Protein AF-A0A931BE22-F1 (afdb_monomer_lite)

Sequence (363 aa):
MAATAGVFTPSTLATIVRASNDIFKNTPDLYAPKTEVLNEIVKMQTANVTPVTGSAINKVKVAWQDSSAIVAGSCAPACDLDGPETGTDGVEMTLNYCSHTSFKKEVIVGDNPYGLYQNGVIGYAQSVAQDIMRAKQVIQEDAALKMLAKLATFAGVNADTTGQYGATVTGTNTTIPAANWNEGLFPFLQMEAQINRMVRPYILDGVQNGLYLRRLNAIPNALNDSQRDQQAKFNLIEAVFDYFTFAAAGLVNTDFVVDGTAVAFAARNQYAVGAVESPQADHTVFAIPGAISQGMDGQNVGTSLFNIDVEVQRKCETVTRAGRTVKRWFDVYDFTLPYFDLLHDPYRLGGSTNTGVLKVTKV

Secondary structure (DSSP, 8-state):
---------HHHHHHHHHHHHHHHHH-HHHH----HHHHHHHHH---EEEEPTTS-TTEEEEE---------------SS--------PEEEEE--EEEEEEEEEEEP-S--TT-TTTTTSS-HHHHHHHHHHHHHHHHHHHHHHHHHHHHHHT----S--S-GGG-EEETTEEEE-GGG-STTHHHHHHHHHHHTT-SSEEEEE-STTSHHHHHHHHSTTTTSHHHHHHHHHHTSSEEEE-HHHHHHTT-TTEEEEEETTTEEEEEE-SS-BT--EEEETTEEEEEEE--PPPPTT----S--SSEEEEEEEEEEEEEEETTEEEEEEEEEEEEEEEEEEEEE-SSTTSSTT--SEEEEEE-

Structure (mmCIF, N/CA/C/O backbone):
data_AF-A0A931BE22-F1
#
_entry.id   AF-A0A931BE22-F1
#
loop_
_atom_site.group_PDB
_atom_site.id
_atom_site.type_symbol
_atom_site.label_atom_id
_atom_site.label_alt_id
_atom_site.label_comp_id
_atom_site.label_asym_id
_atom_site.label_entity_id
_atom_site.label_seq_id
_atom_site.pdbx_PDB_ins_code
_atom_site.Cartn_x
_atom_site.Cartn_y
_atom_site.Cartn_z
_atom_site.occupancy
_atom_site.B_iso_or_equiv
_atom_site.auth_seq_id
_atom_site.auth_comp_id
_atom_site.auth_asym_id
_atom_site.auth_atom_id
_atom_site.pdbx_PDB_model_num
ATOM 1 N N . MET A 1 1 ? 29.492 8.002 -44.066 1.00 28.61 1 MET A N 1
ATOM 2 C CA . MET A 1 1 ? 28.195 8.288 -43.420 1.00 28.61 1 MET A CA 1
ATOM 3 C C . MET A 1 1 ? 27.927 7.177 -42.424 1.00 28.61 1 MET A C 1
ATOM 5 O O . MET A 1 1 ? 27.731 6.046 -42.845 1.00 28.61 1 MET A O 1
ATOM 9 N N . ALA A 1 2 ? 28.058 7.455 -41.126 1.00 28.83 2 ALA A N 1
ATOM 10 C CA . ALA A 1 2 ? 27.740 6.484 -40.085 1.00 28.83 2 ALA A CA 1
ATOM 11 C C . ALA A 1 2 ? 26.219 6.295 -40.062 1.00 28.83 2 ALA A C 1
ATOM 13 O O . ALA A 1 2 ? 25.494 7.282 -39.974 1.00 28.83 2 ALA A O 1
ATOM 14 N N . ALA A 1 3 ? 25.742 5.058 -40.188 1.00 28.28 3 ALA A N 1
ATOM 15 C CA . ALA A 1 3 ? 24.336 4.750 -39.978 1.00 28.28 3 ALA A CA 1
ATOM 16 C C . ALA A 1 3 ? 23.964 5.181 -38.553 1.00 28.28 3 ALA A C 1
ATOM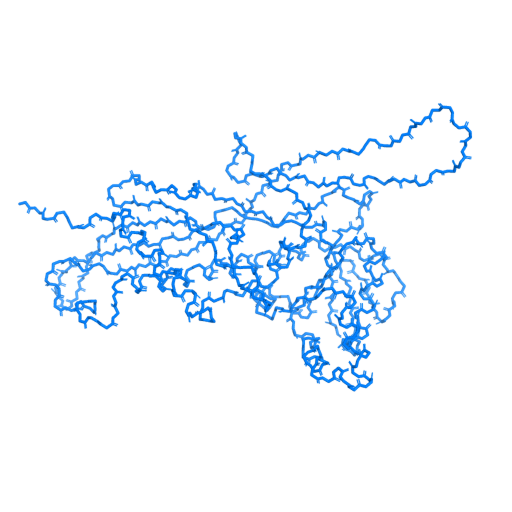 18 O O . ALA A 1 3 ? 24.502 4.647 -37.582 1.00 28.28 3 ALA A O 1
ATOM 19 N N . THR A 1 4 ? 23.096 6.181 -38.422 1.00 40.03 4 THR A N 1
ATOM 20 C CA . THR A 1 4 ? 22.513 6.583 -37.142 1.00 40.03 4 THR A CA 1
ATOM 21 C C . THR A 1 4 ? 21.681 5.401 -36.652 1.00 40.03 4 THR A C 1
ATOM 23 O O . THR A 1 4 ? 20.591 5.140 -37.157 1.00 40.03 4 THR A O 1
ATOM 26 N N . ALA A 1 5 ? 22.251 4.597 -35.756 1.00 38.75 5 ALA A N 1
ATOM 27 C CA . ALA A 1 5 ? 21.636 3.368 -35.283 1.00 38.75 5 ALA A CA 1
ATOM 28 C C . ALA A 1 5 ? 20.321 3.676 -34.548 1.00 38.75 5 ALA A C 1
ATOM 30 O O . ALA A 1 5 ? 20.338 4.256 -33.465 1.00 38.75 5 ALA A O 1
ATOM 31 N N . GLY A 1 6 ? 19.208 3.276 -35.175 1.00 45.81 6 GLY A N 1
ATOM 32 C CA . GLY A 1 6 ? 17.861 3.095 -34.625 1.00 45.81 6 GLY A CA 1
ATOM 33 C C . GLY A 1 6 ? 17.463 4.045 -33.503 1.00 45.81 6 GLY A C 1
ATOM 34 O O . GLY A 1 6 ? 17.534 3.659 -32.341 1.00 45.81 6 GLY A O 1
ATOM 35 N N . VAL A 1 7 ? 17.007 5.252 -33.838 1.00 52.19 7 VAL A N 1
ATOM 36 C CA . VAL A 1 7 ? 16.346 6.150 -32.875 1.00 52.19 7 VAL A CA 1
ATOM 37 C C . VAL A 1 7 ? 15.263 5.360 -32.129 1.00 52.19 7 VAL A C 1
ATOM 39 O O . VAL A 1 7 ? 14.490 4.632 -32.759 1.00 52.19 7 VAL A O 1
ATOM 42 N N . PHE A 1 8 ? 15.224 5.456 -30.798 1.00 58.03 8 PHE A N 1
ATOM 43 C CA . PHE A 1 8 ? 14.163 4.854 -29.992 1.00 58.03 8 PHE A CA 1
ATOM 44 C C . PHE A 1 8 ? 12.869 5.620 -30.282 1.00 58.03 8 PHE A C 1
ATOM 46 O O . PHE A 1 8 ? 12.586 6.664 -29.707 1.00 58.03 8 PHE A O 1
ATOM 53 N N . THR A 1 9 ? 12.143 5.176 -31.304 1.00 64.62 9 THR A N 1
ATOM 54 C CA . THR A 1 9 ? 10.961 5.899 -31.773 1.00 64.62 9 THR A CA 1
ATOM 55 C C . THR A 1 9 ? 9.768 5.652 -30.845 1.00 64.62 9 THR A C 1
ATOM 57 O O . THR A 1 9 ? 9.646 4.561 -30.273 1.00 64.62 9 THR A O 1
ATOM 60 N N . PRO A 1 10 ? 8.821 6.603 -30.758 1.00 66.44 10 PRO A N 1
ATOM 61 C CA . PRO A 1 10 ? 7.559 6.397 -30.047 1.00 66.44 10 PRO A CA 1
ATOM 62 C C . PRO A 1 10 ? 6.803 5.124 -30.474 1.00 66.44 10 PRO A C 1
ATOM 64 O O . PRO A 1 10 ? 6.091 4.528 -29.668 1.00 66.44 10 PRO A O 1
ATOM 67 N N . SER A 1 11 ? 6.973 4.654 -31.718 1.00 68.06 11 SER A N 1
ATOM 68 C CA . SER A 1 11 ? 6.345 3.418 -32.206 1.00 68.06 11 SER A CA 1
ATOM 69 C C . SER A 1 11 ? 6.983 2.146 -31.633 1.00 68.06 11 SER A C 1
ATOM 71 O O . SER A 1 11 ? 6.257 1.205 -31.292 1.00 68.06 11 SER A O 1
ATOM 73 N N . THR A 1 12 ? 8.308 2.112 -31.453 1.00 69.50 12 THR A N 1
ATOM 74 C CA . THR A 1 12 ? 8.997 1.018 -30.745 1.00 69.50 12 THR A CA 1
ATOM 75 C C . THR A 1 12 ? 8.527 0.946 -29.295 1.00 69.50 12 THR A C 1
ATOM 77 O O . THR A 1 12 ? 8.179 -0.130 -28.807 1.00 69.50 12 THR A O 1
ATOM 80 N N . LEU A 1 13 ? 8.422 2.101 -28.633 1.00 72.88 13 LEU A N 1
ATOM 81 C CA . LEU A 1 13 ? 7.931 2.190 -27.262 1.00 72.88 13 LEU A CA 1
ATOM 82 C C . LEU A 1 13 ? 6.481 1.699 -27.134 1.00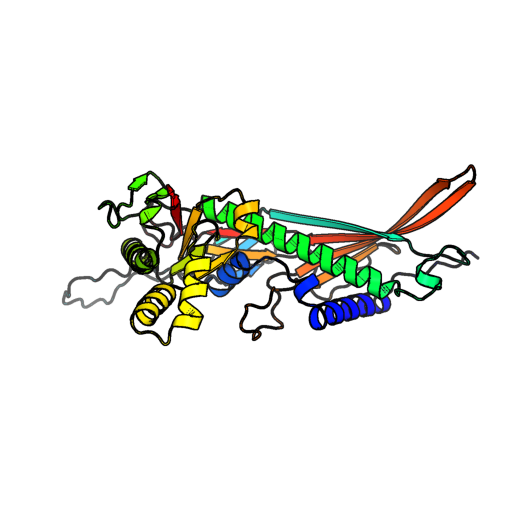 72.88 13 LEU A C 1
ATOM 84 O O . LEU A 1 13 ? 6.183 0.851 -26.295 1.00 72.88 13 LEU A O 1
ATOM 88 N N . ALA A 1 14 ? 5.585 2.157 -28.011 1.00 74.19 14 ALA A N 1
ATOM 89 C CA . ALA A 1 14 ? 4.190 1.720 -28.019 1.00 74.19 14 ALA A CA 1
ATOM 90 C C . ALA A 1 14 ? 4.036 0.206 -28.260 1.00 74.19 14 ALA A C 1
ATOM 92 O O . ALA A 1 14 ? 3.047 -0.390 -27.828 1.00 74.19 14 ALA A O 1
ATOM 93 N N . THR A 1 15 ? 4.994 -0.418 -28.952 1.00 79.06 15 THR A N 1
ATOM 94 C CA . THR A 1 15 ? 5.040 -1.874 -29.156 1.00 79.06 15 THR A CA 1
ATOM 95 C C . THR A 1 15 ? 5.482 -2.595 -27.884 1.00 79.06 15 THR A C 1
ATOM 97 O O . THR A 1 15 ? 4.851 -3.573 -27.492 1.00 79.06 15 THR A O 1
ATOM 100 N N . ILE A 1 16 ? 6.512 -2.088 -27.200 1.00 79.44 16 ILE A N 1
ATOM 101 C CA . ILE A 1 16 ? 7.004 -2.642 -25.929 1.00 79.44 16 ILE A CA 1
ATOM 102 C C . ILE A 1 16 ? 5.931 -2.546 -24.835 1.00 79.44 16 ILE A C 1
ATOM 104 O O . ILE A 1 16 ? 5.675 -3.528 -24.142 1.00 79.44 16 ILE A O 1
ATOM 108 N N . VAL A 1 17 ? 5.255 -1.398 -24.709 1.00 79.75 17 VAL A N 1
ATOM 109 C CA . VAL A 1 17 ? 4.178 -1.202 -23.721 1.00 79.75 17 VAL A CA 1
ATOM 110 C C . VAL A 1 17 ? 2.996 -2.135 -23.997 1.00 79.75 17 VAL A C 1
ATOM 112 O O . VAL A 1 17 ? 2.459 -2.740 -23.071 1.00 79.75 17 VAL A O 1
ATOM 115 N N . ARG A 1 18 ? 2.609 -2.316 -25.267 1.00 81.88 18 ARG A N 1
ATOM 116 C CA . ARG A 1 18 ? 1.569 -3.290 -25.638 1.00 81.88 18 ARG A CA 1
ATOM 117 C C . ARG A 1 18 ? 1.978 -4.718 -25.293 1.00 81.88 18 ARG A C 1
ATOM 119 O O . ARG A 1 18 ? 1.218 -5.403 -24.620 1.00 81.88 18 ARG A O 1
ATOM 126 N N . ALA A 1 19 ? 3.194 -5.122 -25.657 1.00 82.06 19 ALA A N 1
ATOM 127 C CA . ALA A 1 19 ? 3.718 -6.442 -25.320 1.00 82.06 19 ALA A CA 1
ATOM 128 C C . ALA A 1 19 ? 3.765 -6.678 -23.799 1.00 82.06 19 ALA A C 1
ATOM 130 O O . ALA A 1 19 ? 3.434 -7.764 -23.335 1.00 82.06 19 ALA A O 1
ATOM 131 N N . SER A 1 20 ? 4.121 -5.658 -23.015 1.00 80.56 20 SER A N 1
ATOM 132 C CA . SER A 1 20 ? 4.100 -5.703 -21.547 1.00 80.56 20 SER A CA 1
ATOM 133 C C . SER A 1 20 ? 2.686 -5.934 -21.003 1.00 80.56 20 SER A C 1
ATOM 135 O O . SER A 1 20 ? 2.492 -6.816 -20.167 1.00 80.56 20 SER A O 1
ATOM 137 N N . ASN A 1 21 ? 1.684 -5.225 -21.531 1.00 80.25 21 ASN A N 1
ATOM 138 C CA . ASN A 1 21 ? 0.286 -5.431 -21.149 1.00 80.25 21 ASN A CA 1
ATOM 139 C C . ASN A 1 21 ? -0.232 -6.823 -21.541 1.00 80.25 21 ASN A C 1
ATOM 141 O O . ASN A 1 21 ? -0.972 -7.438 -20.775 1.00 80.25 21 ASN A O 1
ATOM 145 N N . ASP A 1 22 ? 0.160 -7.335 -22.707 1.00 81.25 22 ASP A N 1
ATOM 146 C CA . ASP A 1 22 ? -0.234 -8.671 -23.160 1.00 81.25 22 ASP A CA 1
ATOM 147 C C . ASP A 1 22 ? 0.408 -9.770 -22.300 1.00 81.25 22 ASP A C 1
ATOM 149 O O . ASP A 1 22 ? -0.259 -10.738 -21.937 1.00 81.25 22 ASP A O 1
ATOM 153 N N . ILE A 1 23 ? 1.674 -9.603 -21.897 1.00 81.94 23 ILE A N 1
ATOM 154 C CA . ILE A 1 23 ? 2.344 -10.503 -20.943 1.00 81.94 23 ILE A CA 1
ATOM 155 C C . ILE A 1 23 ? 1.605 -10.513 -19.602 1.00 81.94 23 ILE A C 1
ATOM 157 O O . ILE A 1 23 ? 1.357 -11.586 -19.054 1.00 81.94 23 ILE A O 1
ATOM 161 N N . PHE A 1 24 ? 1.216 -9.345 -19.085 1.00 78.50 24 PHE A N 1
ATOM 162 C CA . PHE A 1 24 ? 0.477 -9.271 -17.826 1.00 78.50 24 PHE A CA 1
ATOM 163 C C . PHE A 1 24 ? -0.883 -9.972 -17.911 1.00 78.50 24 PHE A C 1
ATOM 165 O O . PHE A 1 24 ? -1.252 -10.700 -16.999 1.00 78.50 24 PHE A O 1
ATOM 172 N N . LYS A 1 25 ? -1.613 -9.812 -19.022 1.00 80.50 25 LYS A N 1
ATOM 173 C CA . LYS A 1 25 ? -2.904 -10.490 -19.232 1.00 80.50 25 LYS A CA 1
ATOM 174 C C . LYS A 1 25 ? -2.771 -12.008 -19.344 1.00 80.50 25 LYS A C 1
ATOM 176 O O . LYS A 1 25 ? -3.620 -12.724 -18.829 1.00 80.50 25 LYS A O 1
ATOM 181 N N . ASN A 1 26 ? -1.734 -12.490 -20.029 1.00 79.62 26 ASN A N 1
ATOM 182 C CA . ASN A 1 26 ? -1.553 -13.919 -20.299 1.00 79.62 26 ASN A CA 1
ATOM 183 C C . ASN A 1 26 ? -0.875 -14.669 -19.145 1.00 79.62 26 ASN A C 1
ATOM 185 O O . ASN A 1 26 ? -1.081 -15.868 -18.988 1.00 79.62 26 ASN A O 1
ATOM 189 N N . THR A 1 27 ? -0.041 -13.980 -18.365 1.00 81.19 27 THR A N 1
ATOM 190 C CA . THR A 1 27 ? 0.727 -14.556 -17.250 1.00 81.19 27 THR A CA 1
ATOM 191 C C . THR A 1 27 ? 0.700 -13.645 -16.018 1.00 81.19 27 THR A C 1
ATOM 193 O O . THR A 1 27 ? 1.762 -13.208 -15.563 1.00 81.19 27 THR A O 1
ATOM 196 N N . PRO A 1 28 ? -0.489 -13.324 -15.471 1.00 76.62 28 PRO A N 1
ATOM 197 C CA . PRO A 1 28 ? -0.603 -12.406 -14.340 1.00 76.62 28 PRO A CA 1
ATOM 198 C C . PRO A 1 28 ? 0.164 -12.919 -13.118 1.00 76.62 28 PRO A C 1
ATOM 200 O O . PRO A 1 28 ? 0.873 -12.147 -12.486 1.00 76.62 28 PRO A O 1
ATOM 203 N N . ASP A 1 29 ? 0.137 -14.226 -12.852 1.00 79.25 29 ASP A N 1
ATOM 204 C CA . ASP A 1 29 ? 0.747 -14.827 -11.656 1.00 79.25 29 ASP A CA 1
ATOM 205 C C . ASP A 1 29 ? 2.268 -14.632 -11.553 1.00 79.25 29 ASP A C 1
ATOM 207 O O . ASP A 1 29 ? 2.818 -14.620 -10.454 1.00 79.25 29 ASP A O 1
ATOM 211 N N . LEU A 1 30 ? 2.965 -14.472 -12.685 1.00 81.19 30 LEU A N 1
ATOM 212 C CA . LEU A 1 30 ? 4.425 -14.307 -12.711 1.00 81.19 30 LEU A CA 1
ATOM 213 C C . LEU A 1 30 ? 4.883 -12.884 -12.381 1.00 81.19 30 LEU A C 1
ATOM 215 O O . LEU A 1 30 ? 6.050 -12.693 -12.042 1.00 81.19 30 LEU A O 1
ATOM 219 N N . TYR A 1 31 ? 3.995 -11.902 -12.538 1.00 82.44 31 TYR A N 1
ATOM 220 C CA . TYR A 1 31 ? 4.321 -10.477 -12.445 1.00 82.44 31 TYR A CA 1
ATOM 221 C C . TYR A 1 31 ? 3.324 -9.694 -11.581 1.00 82.44 31 TYR A C 1
ATOM 223 O O . TYR A 1 31 ? 3.375 -8.465 -11.556 1.00 82.44 31 TYR A O 1
ATOM 231 N N . ALA A 1 32 ? 2.388 -10.377 -10.917 1.00 84.19 32 ALA A N 1
ATOM 232 C CA . ALA A 1 32 ? 1.442 -9.763 -10.001 1.00 84.19 32 ALA A CA 1
ATOM 233 C C . ALA A 1 32 ? 2.194 -9.314 -8.740 1.00 84.19 32 ALA A C 1
ATOM 235 O O . ALA A 1 32 ? 2.717 -10.167 -8.014 1.00 84.19 32 ALA A O 1
ATOM 236 N N . PRO A 1 33 ? 2.258 -8.001 -8.470 1.00 87.44 33 PRO A N 1
ATOM 237 C CA . PRO A 1 33 ? 2.964 -7.507 -7.303 1.00 87.44 33 PRO A CA 1
ATOM 238 C C . PRO A 1 33 ? 2.197 -7.846 -6.025 1.00 87.44 33 PRO A C 1
ATOM 240 O O . PRO A 1 33 ? 0.965 -7.882 -6.018 1.00 87.44 33 PRO A O 1
ATOM 243 N N . LYS A 1 34 ? 2.926 -8.084 -4.936 1.00 89.06 34 LYS A N 1
ATOM 244 C CA . LYS A 1 34 ? 2.342 -8.276 -3.601 1.00 89.06 34 LYS A CA 1
ATOM 245 C C . LYS A 1 34 ? 2.035 -6.919 -2.974 1.00 89.06 34 LYS A C 1
ATOM 247 O O . LYS A 1 34 ? 2.897 -6.283 -2.380 1.00 89.06 34 LYS A O 1
ATOM 252 N N . THR A 1 35 ? 0.828 -6.421 -3.236 1.00 90.12 35 THR A N 1
ATOM 253 C CA . THR A 1 35 ? 0.360 -5.085 -2.825 1.00 90.12 35 THR A CA 1
ATOM 254 C C . THR A 1 35 ? -1.042 -5.116 -2.231 1.00 90.12 35 THR A C 1
ATOM 256 O O . THR A 1 35 ? -1.768 -4.125 -2.304 1.00 90.12 35 THR A O 1
ATOM 259 N N . GLU A 1 36 ? -1.455 -6.252 -1.678 1.00 90.12 36 GLU A N 1
ATOM 260 C CA . GLU A 1 36 ? -2.797 -6.482 -1.151 1.00 90.12 36 GLU A CA 1
ATOM 261 C C . GLU A 1 36 ? -3.165 -5.422 -0.100 1.00 90.12 36 GLU A C 1
ATOM 263 O O . GLU A 1 36 ? -4.241 -4.829 -0.178 1.00 90.12 36 GLU A O 1
ATOM 268 N N . VAL A 1 37 ? -2.234 -5.086 0.802 1.00 91.12 37 VAL A N 1
ATOM 269 C CA . VAL A 1 37 ? -2.412 -4.013 1.799 1.00 91.12 37 VAL A CA 1
ATOM 270 C C . VAL A 1 37 ? -2.661 -2.652 1.153 1.00 91.12 37 VAL A C 1
ATOM 272 O O . VAL A 1 37 ? -3.577 -1.932 1.547 1.00 91.12 37 VAL A O 1
ATOM 275 N N . LEU A 1 38 ? -1.843 -2.279 0.167 1.00 91.62 38 LEU A N 1
ATOM 276 C CA . LEU A 1 38 ? -1.952 -0.978 -0.493 1.00 91.62 38 LEU A CA 1
ATOM 277 C C . LEU A 1 38 ? -3.267 -0.860 -1.270 1.00 91.62 38 LEU A C 1
ATOM 279 O O . LEU A 1 38 ? -3.924 0.178 -1.224 1.00 91.62 38 LEU A O 1
ATOM 283 N N . ASN A 1 39 ? -3.664 -1.936 -1.949 1.00 90.31 39 ASN A N 1
ATOM 284 C CA . ASN A 1 39 ? -4.933 -1.999 -2.660 1.00 90.31 39 ASN A CA 1
ATOM 285 C C . ASN A 1 39 ? -6.110 -1.795 -1.702 1.00 90.31 39 ASN A C 1
ATOM 287 O O . ASN A 1 39 ? -7.035 -1.053 -2.031 1.00 90.31 39 ASN A O 1
ATOM 291 N N . GLU A 1 40 ? -6.057 -2.404 -0.517 1.00 91.88 40 GLU A N 1
ATOM 292 C CA . GLU A 1 40 ? -7.108 -2.251 0.485 1.00 91.88 40 GLU A CA 1
ATOM 293 C C . GLU A 1 40 ? -7.164 -0.831 1.046 1.00 91.88 40 GLU A C 1
ATOM 295 O O . GLU A 1 40 ? -8.240 -0.246 1.126 1.00 91.88 40 GLU A O 1
ATOM 300 N N . ILE A 1 41 ? -6.010 -0.227 1.347 1.00 92.38 41 ILE A N 1
ATOM 301 C CA . ILE A 1 41 ? -5.944 1.174 1.779 1.00 92.38 41 ILE A CA 1
ATOM 302 C C . ILE A 1 41 ? -6.608 2.086 0.740 1.00 92.38 41 ILE A C 1
ATOM 304 O O . ILE A 1 41 ? -7.460 2.893 1.102 1.00 92.38 41 ILE A O 1
ATOM 308 N N . VAL A 1 42 ? -6.287 1.939 -0.551 1.00 90.81 42 VAL A N 1
ATOM 309 C CA . VAL A 1 42 ? -6.899 2.787 -1.589 1.00 90.81 42 VAL A CA 1
ATOM 310 C C . VAL A 1 42 ? -8.383 2.488 -1.788 1.00 90.81 42 VAL A C 1
ATOM 312 O O . VAL A 1 42 ? -9.169 3.394 -2.047 1.00 90.81 42 VAL A O 1
ATOM 315 N N . LYS A 1 43 ? -8.802 1.230 -1.661 1.00 90.25 43 LYS A N 1
ATOM 316 C CA . LYS A 1 43 ? -10.220 0.859 -1.738 1.00 90.25 43 LYS A CA 1
ATOM 317 C C . LYS A 1 43 ? -11.035 1.477 -0.598 1.00 90.25 43 LYS A C 1
ATOM 319 O O . LYS A 1 43 ? -12.204 1.827 -0.788 1.00 90.25 43 LYS A O 1
ATOM 324 N N . MET A 1 44 ? -10.437 1.569 0.586 1.00 90.00 44 MET A N 1
ATOM 325 C CA . MET A 1 44 ? -11.118 2.001 1.801 1.00 90.00 44 MET A CA 1
ATOM 326 C C . MET A 1 44 ? -11.015 3.506 2.048 1.00 90.00 44 MET A C 1
ATOM 328 O O . MET A 1 44 ? -11.901 4.037 2.721 1.00 90.00 44 MET A O 1
ATOM 332 N N . GLN A 1 45 ? -10.011 4.188 1.477 1.00 89.00 45 GLN A N 1
ATOM 333 C CA . GLN A 1 45 ? -9.807 5.623 1.671 1.00 89.00 45 GLN A CA 1
ATOM 334 C C . GLN A 1 45 ? -11.026 6.444 1.226 1.00 89.00 45 GLN A C 1
ATOM 336 O O . GLN A 1 45 ? -11.576 6.246 0.142 1.00 89.00 45 GLN A O 1
ATOM 341 N N . THR A 1 46 ? -11.423 7.418 2.041 1.00 86.88 46 THR A N 1
ATOM 342 C CA . THR A 1 46 ? -12.508 8.360 1.704 1.00 86.88 46 THR A CA 1
ATOM 343 C C . THR A 1 46 ? -12.007 9.751 1.327 1.00 86.88 46 THR A C 1
ATOM 345 O O . THR A 1 46 ? -12.799 10.596 0.913 1.00 86.88 46 THR A O 1
ATOM 348 N N . ALA A 1 47 ? -10.712 10.019 1.501 1.00 84.44 47 ALA A N 1
ATOM 349 C CA . ALA A 1 47 ? -10.130 11.325 1.224 1.00 84.44 47 ALA A CA 1
ATOM 350 C C . ALA A 1 47 ? -10.071 11.608 -0.281 1.00 84.44 47 ALA A C 1
ATOM 352 O O . ALA A 1 47 ? -9.741 10.729 -1.083 1.00 84.44 47 ALA A O 1
ATOM 353 N N . ASN A 1 48 ? -10.317 12.863 -0.655 1.00 84.56 48 ASN A N 1
ATOM 354 C CA . ASN A 1 48 ? -10.072 13.325 -2.014 1.00 84.56 48 ASN A CA 1
ATOM 355 C C . ASN A 1 48 ? -8.672 13.943 -2.092 1.00 84.56 48 ASN A C 1
ATOM 357 O O . ASN A 1 48 ? -8.381 14.941 -1.426 1.00 84.56 48 ASN A O 1
ATOM 361 N N . VAL A 1 49 ? -7.802 13.333 -2.896 1.00 83.31 49 VAL A N 1
ATOM 362 C CA . VAL A 1 49 ? -6.411 13.753 -3.075 1.00 83.31 49 VAL A CA 1
ATOM 363 C C . VAL A 1 49 ? -6.267 14.387 -4.448 1.00 83.31 49 VAL A C 1
ATOM 365 O O . VAL A 1 49 ? -6.473 13.738 -5.472 1.00 83.31 49 VAL A O 1
ATOM 368 N N . THR A 1 50 ? -5.868 15.657 -4.475 1.00 85.19 50 THR A N 1
ATOM 369 C CA . THR A 1 50 ? -5.671 16.401 -5.722 1.00 85.19 50 THR A CA 1
ATOM 370 C C . THR A 1 50 ? -4.258 16.989 -5.794 1.00 85.19 50 THR A C 1
ATOM 372 O O . THR A 1 50 ? -3.747 17.509 -4.798 1.00 85.19 50 THR A O 1
ATOM 375 N N . PRO A 1 51 ? -3.576 16.924 -6.952 1.00 78.94 51 PRO A N 1
ATOM 376 C CA . PRO A 1 51 ? -2.307 17.620 -7.143 1.00 78.94 51 PRO A CA 1
ATOM 377 C C . PRO A 1 51 ? -2.469 19.137 -6.986 1.00 78.94 51 PRO A C 1
ATOM 379 O O . PRO A 1 51 ? -3.408 19.719 -7.528 1.00 78.94 51 PRO A O 1
ATOM 382 N N . VAL A 1 52 ? -1.526 19.798 -6.307 1.00 79.62 52 VAL A N 1
ATOM 383 C CA . VAL A 1 52 ? -1.526 21.268 -6.215 1.00 79.62 52 VAL A CA 1
ATOM 384 C C . VAL A 1 52 ? -0.905 21.869 -7.472 1.00 79.62 52 VAL A C 1
ATOM 386 O O . VAL A 1 52 ? 0.274 21.649 -7.768 1.00 79.62 52 VAL A O 1
ATOM 389 N N . THR A 1 53 ? -1.680 22.666 -8.204 1.00 76.62 53 THR A N 1
ATOM 390 C CA . THR A 1 53 ? -1.187 23.457 -9.338 1.00 76.62 53 THR A CA 1
ATOM 391 C C . THR A 1 53 ? -0.380 24.661 -8.847 1.00 76.62 53 THR A C 1
ATOM 393 O O . THR A 1 53 ? -0.852 25.401 -7.990 1.00 76.62 53 THR A O 1
ATOM 396 N N . GLY A 1 54 ? 0.817 24.885 -9.401 1.00 72.12 54 GLY A N 1
ATOM 397 C CA . GLY A 1 54 ? 1.659 26.052 -9.080 1.00 72.12 54 GLY A CA 1
ATOM 398 C C . GLY A 1 54 ? 2.523 25.929 -7.815 1.00 72.12 54 GLY A C 1
ATOM 399 O O . GLY A 1 54 ? 3.237 26.870 -7.484 1.00 72.12 54 GLY A O 1
ATOM 400 N N . SER A 1 55 ? 2.490 24.782 -7.132 1.00 75.25 55 SER A N 1
ATOM 401 C CA . SER A 1 55 ? 3.337 24.472 -5.970 1.00 75.25 55 SER A CA 1
ATOM 402 C C . SER A 1 55 ? 4.431 23.456 -6.331 1.00 75.25 55 SER A C 1
ATOM 404 O O . SER A 1 55 ? 4.515 22.995 -7.474 1.00 75.25 55 SER A O 1
ATOM 406 N N . ALA A 1 56 ? 5.273 23.095 -5.358 1.00 77.56 56 ALA A N 1
ATOM 407 C CA . ALA A 1 56 ? 6.298 22.068 -5.538 1.00 77.56 56 ALA A CA 1
ATOM 408 C C . ALA A 1 56 ? 5.676 20.745 -6.024 1.00 77.56 56 ALA A C 1
ATOM 410 O O . ALA A 1 56 ? 4.561 20.376 -5.640 1.00 77.56 56 ALA A O 1
ATOM 411 N N . ILE A 1 57 ? 6.396 20.024 -6.888 1.00 81.62 57 ILE A N 1
ATOM 412 C CA . ILE A 1 57 ? 5.880 18.821 -7.555 1.00 81.62 57 ILE A CA 1
ATOM 413 C C . ILE A 1 57 ? 5.579 17.667 -6.585 1.00 81.62 57 ILE A C 1
ATOM 415 O O . ILE A 1 57 ? 4.794 16.785 -6.900 1.00 81.62 57 ILE A O 1
ATOM 419 N N . ASN A 1 58 ? 6.128 17.717 -5.375 1.00 85.12 58 ASN A N 1
ATOM 420 C CA . ASN A 1 58 ? 5.901 16.745 -4.312 1.00 85.12 58 ASN A CA 1
ATOM 421 C C . ASN A 1 58 ? 4.757 17.124 -3.358 1.00 85.12 58 ASN A C 1
ATOM 423 O O . ASN A 1 58 ? 4.617 16.501 -2.312 1.00 85.12 58 ASN A O 1
ATOM 427 N N . LYS A 1 59 ? 3.950 18.145 -3.669 1.00 87.25 59 LYS A N 1
ATOM 428 C CA . LYS A 1 59 ? 2.819 18.555 -2.826 1.00 87.25 59 LYS A CA 1
ATOM 429 C C . LYS A 1 59 ? 1.473 18.133 -3.401 1.00 87.25 59 LYS A C 1
ATOM 431 O O . LYS A 1 59 ? 1.244 18.217 -4.614 1.00 87.25 59 LYS A O 1
ATOM 436 N N . VAL A 1 60 ? 0.571 17.733 -2.510 1.00 86.56 60 VAL A N 1
ATOM 437 C CA . VAL A 1 60 ? -0.832 17.412 -2.799 1.00 86.56 60 VAL A CA 1
ATOM 438 C C . VAL A 1 60 ? -1.743 18.158 -1.832 1.00 86.56 60 VAL A C 1
ATOM 440 O O . VAL A 1 60 ? -1.372 18.396 -0.685 1.00 86.56 60 VAL A O 1
ATOM 443 N N . LYS A 1 61 ? -2.931 18.541 -2.300 1.00 86.75 61 LYS A N 1
ATOM 444 C CA . LYS A 1 61 ? -4.000 19.054 -1.449 1.00 86.75 61 LYS A CA 1
ATOM 445 C C . LYS A 1 61 ? -4.934 17.900 -1.141 1.00 86.75 61 LYS A C 1
ATOM 447 O O . LYS A 1 61 ? -5.478 17.279 -2.058 1.00 86.75 61 LYS A O 1
ATOM 452 N N . VAL A 1 62 ? -5.103 17.629 0.143 1.00 84.00 62 VAL A N 1
ATOM 453 C CA . VAL A 1 62 ? -6.010 16.594 0.625 1.00 84.00 62 VAL A CA 1
ATOM 454 C C . VAL A 1 62 ? -7.165 17.254 1.337 1.00 84.00 62 VAL A C 1
ATOM 456 O O . VAL A 1 62 ? -6.956 18.124 2.179 1.00 84.00 62 VAL A O 1
ATOM 459 N N . ALA A 1 63 ? -8.374 16.844 0.982 1.00 82.56 63 ALA A N 1
ATOM 460 C CA . ALA A 1 63 ? -9.575 17.213 1.705 1.00 82.56 63 ALA A CA 1
ATOM 461 C C . ALA A 1 63 ? -10.189 15.950 2.307 1.00 82.56 63 ALA A C 1
ATOM 463 O O . ALA A 1 63 ? -10.527 15.002 1.587 1.00 82.56 63 ALA A O 1
ATOM 464 N N . TRP A 1 64 ? -10.336 15.967 3.626 1.00 76.94 64 TRP A N 1
ATOM 465 C CA . TRP A 1 64 ? -11.223 15.066 4.343 1.00 76.94 64 TRP A CA 1
ATOM 466 C C . TRP A 1 64 ? -12.543 15.786 4.570 1.00 76.94 64 TRP A C 1
ATOM 468 O O . TRP A 1 64 ? -12.592 17.013 4.662 1.00 76.94 64 TRP A O 1
ATOM 478 N N . GLN A 1 65 ? -13.630 15.027 4.626 1.00 70.81 65 GLN A N 1
ATOM 479 C CA . GLN A 1 65 ? -14.892 15.594 5.063 1.00 70.81 65 GLN A CA 1
ATOM 480 C C . GLN A 1 65 ? -14.790 15.829 6.571 1.00 70.81 65 GLN A C 1
ATOM 482 O O . GLN A 1 65 ? -14.786 14.863 7.340 1.00 70.81 65 GLN A O 1
ATOM 487 N N . ASP A 1 66 ? -14.687 17.096 6.979 1.00 62.72 66 ASP A N 1
ATOM 488 C CA . ASP A 1 66 ? -14.710 17.449 8.391 1.00 62.72 66 ASP A CA 1
ATOM 489 C C . ASP A 1 66 ? -16.102 17.135 8.940 1.00 62.72 66 ASP A C 1
ATOM 491 O O . ASP A 1 66 ? -17.101 17.787 8.635 1.00 62.72 66 ASP A O 1
ATOM 495 N N . SER A 1 67 ? -16.171 16.065 9.722 1.00 57.00 67 SER A N 1
ATOM 496 C CA . SER A 1 67 ? -17.333 15.742 10.533 1.00 57.00 67 SER A CA 1
ATOM 497 C C . SER A 1 67 ? -17.101 16.277 11.936 1.00 57.00 67 SER A C 1
ATOM 499 O O . SER A 1 67 ? -17.150 15.500 12.897 1.00 57.00 67 SER A O 1
ATOM 501 N N . SER A 1 68 ? -16.781 17.571 12.042 1.00 55.62 68 SER A N 1
ATOM 502 C CA . SER A 1 68 ? -16.674 18.281 13.311 1.00 55.62 68 SER A CA 1
ATOM 503 C C . SER A 1 68 ? -17.847 17.864 14.194 1.00 55.62 68 SER A C 1
ATOM 505 O O . SER A 1 68 ? -18.955 17.640 13.702 1.00 55.62 68 SER A O 1
ATOM 507 N N . ALA A 1 69 ? -17.567 17.602 15.474 1.00 58.28 69 ALA A N 1
ATOM 508 C CA . ALA A 1 69 ? -18.474 16.858 16.340 1.00 58.28 69 ALA A CA 1
ATOM 509 C C . ALA A 1 69 ? -19.845 17.547 16.416 1.00 58.28 69 ALA A C 1
ATOM 511 O O . ALA A 1 69 ? -20.047 18.470 17.203 1.00 58.28 69 ALA A O 1
ATOM 512 N N . ILE A 1 70 ? -20.793 17.076 15.604 1.00 63.25 70 ILE A N 1
ATOM 513 C CA . ILE A 1 70 ? -22.199 17.439 15.707 1.00 63.25 70 ILE A CA 1
ATOM 514 C C . ILE A 1 70 ? -22.657 16.858 17.040 1.00 63.25 70 ILE A C 1
ATOM 516 O O . ILE A 1 70 ? -22.909 15.659 17.170 1.00 63.25 70 ILE A O 1
ATOM 520 N N . VAL A 1 71 ? -22.674 17.701 18.067 1.00 69.81 71 VAL A N 1
ATOM 521 C CA . VAL A 1 71 ? -23.097 17.308 19.405 1.00 69.81 71 VAL A CA 1
ATOM 522 C C . VAL A 1 71 ? -24.608 17.429 19.510 1.00 69.81 71 VAL A C 1
ATOM 524 O O . VAL A 1 71 ? -25.206 18.417 19.085 1.00 69.81 71 VAL A O 1
ATOM 527 N N . ALA A 1 72 ? -25.239 16.419 20.102 1.00 70.19 72 ALA A N 1
ATOM 528 C CA . ALA A 1 72 ? -26.642 16.518 20.460 1.00 70.19 72 ALA A CA 1
ATOM 529 C C . ALA A 1 72 ? -26.798 17.572 21.569 1.00 70.19 72 ALA A C 1
ATOM 531 O O . ALA A 1 72 ? -26.338 17.373 22.695 1.00 70.19 72 ALA A O 1
ATOM 532 N N . GLY A 1 73 ? -27.431 18.698 21.244 1.00 73.25 73 GLY A N 1
ATOM 533 C CA . GLY A 1 73 ? -27.900 19.668 22.230 1.00 73.25 73 GLY A CA 1
ATOM 534 C C . GLY A 1 73 ? -29.209 19.210 22.875 1.00 73.25 73 GLY A C 1
ATOM 535 O O . GLY A 1 73 ? -29.981 18.456 22.279 1.00 73.25 73 GLY A O 1
ATOM 536 N N . SER A 1 74 ? -29.488 19.668 24.095 1.00 78.50 74 SER A N 1
ATOM 537 C CA . SER A 1 74 ? -30.823 19.515 24.676 1.00 78.50 74 SER A CA 1
ATOM 538 C C . SER A 1 74 ? -31.832 20.376 23.910 1.00 78.50 74 SER A C 1
ATOM 540 O O . SER A 1 74 ? -31.509 21.465 23.436 1.00 78.50 74 SER A O 1
ATOM 542 N N . CYS A 1 75 ? -33.073 19.898 23.778 1.00 78.06 75 CYS A N 1
ATOM 543 C CA . CYS A 1 75 ? -34.134 20.660 23.126 1.00 78.06 75 CYS A CA 1
ATOM 544 C C . CYS A 1 75 ? -34.491 21.892 23.974 1.00 78.06 75 CYS A C 1
ATOM 546 O O . CYS A 1 75 ? -35.251 21.789 24.936 1.00 78.06 75 CYS A O 1
ATOM 548 N N . ALA A 1 76 ? -33.952 23.054 23.614 1.00 72.50 76 ALA A N 1
ATOM 549 C CA . ALA A 1 76 ? -34.437 24.345 24.081 1.00 72.50 76 ALA A CA 1
ATOM 550 C C . ALA A 1 76 ? -35.383 24.943 23.022 1.00 72.50 76 ALA A C 1
ATOM 552 O O . ALA A 1 76 ? -35.176 24.705 21.830 1.00 72.50 76 ALA A O 1
ATOM 553 N N . PRO A 1 77 ? -36.418 25.713 23.410 1.00 63.56 77 PRO A N 1
ATOM 554 C CA . PRO A 1 77 ? -37.202 26.505 22.468 1.00 63.56 77 PRO A CA 1
ATOM 555 C C . PRO A 1 77 ? -36.314 27.627 21.912 1.00 63.56 77 PRO A C 1
ATOM 557 O O . PRO A 1 77 ? -36.286 28.736 22.439 1.00 63.56 77 PRO A O 1
ATOM 560 N N . ALA A 1 78 ? -35.519 27.305 20.895 1.00 59.22 78 ALA A N 1
ATOM 561 C CA . ALA A 1 78 ? -34.618 28.232 20.234 1.00 59.22 78 ALA A CA 1
ATOM 562 C C . ALA A 1 78 ? -35.315 28.819 19.002 1.00 59.22 78 ALA A C 1
ATOM 564 O O . ALA A 1 78 ? -35.755 28.086 18.117 1.00 59.22 78 ALA A O 1
ATOM 565 N N . CYS A 1 79 ? -35.424 30.148 18.960 1.00 64.81 79 CYS A N 1
ATOM 566 C CA . CYS A 1 79 ? -35.848 30.884 17.767 1.00 64.81 79 CYS A CA 1
ATOM 567 C C . CYS A 1 79 ? -34.723 30.997 16.721 1.00 64.81 79 CYS A C 1
ATOM 569 O O . CYS A 1 79 ? -35.005 31.379 15.589 1.00 64.81 79 CYS A O 1
ATOM 571 N N . ASP A 1 80 ? -33.491 30.627 17.087 1.00 66.81 80 ASP A N 1
ATOM 572 C CA . ASP A 1 80 ? -32.313 30.645 16.225 1.00 66.81 80 ASP A CA 1
ATOM 573 C C . ASP A 1 80 ? -31.817 29.211 16.001 1.00 66.81 80 ASP A C 1
ATOM 575 O O . ASP A 1 80 ? -31.426 28.510 16.938 1.00 66.81 80 ASP A O 1
ATOM 579 N N . LEU A 1 81 ? -31.875 28.761 14.746 1.00 67.31 81 LEU A N 1
ATOM 580 C CA . LEU A 1 81 ? -31.236 27.528 14.298 1.00 67.31 81 LEU A CA 1
ATOM 581 C C . LEU A 1 81 ? -29.765 27.851 14.034 1.00 67.31 81 LEU A C 1
ATOM 583 O O . LEU A 1 81 ? -29.440 28.426 12.998 1.00 67.31 81 LEU A O 1
ATOM 587 N N . ASP A 1 82 ? -28.904 27.500 14.982 1.00 68.25 82 ASP A N 1
ATOM 588 C CA . ASP A 1 82 ? -27.453 27.628 14.860 1.00 68.25 82 ASP A CA 1
ATOM 589 C C . ASP A 1 82 ? -26.792 26.248 14.992 1.00 68.25 82 ASP A C 1
ATOM 591 O O . ASP A 1 82 ? -27.334 25.331 15.619 1.00 68.25 82 ASP A O 1
ATOM 595 N N . GLY A 1 83 ? -25.633 26.081 14.370 1.00 64.75 83 GLY A N 1
ATOM 596 C CA . GLY A 1 83 ? -24.881 24.834 14.350 1.00 64.75 83 GLY A CA 1
ATOM 597 C C . GLY A 1 83 ? -23.478 25.050 13.790 1.00 64.75 83 GLY A C 1
ATOM 598 O O . GLY A 1 83 ? -23.252 26.013 13.058 1.00 64.75 83 GLY A O 1
ATOM 599 N N . PRO A 1 84 ? -22.513 24.176 14.125 1.00 65.12 84 PRO A N 1
ATOM 600 C CA . PRO A 1 84 ? -21.164 24.304 13.595 1.00 65.12 84 PRO A CA 1
ATOM 601 C C . PRO A 1 84 ? -21.186 24.181 12.065 1.00 65.12 84 PRO A C 1
ATOM 603 O O . PRO A 1 84 ? -21.761 23.239 11.517 1.00 65.12 84 PRO A O 1
ATOM 606 N N . GLU A 1 85 ? -20.551 25.128 11.375 1.00 60.00 85 GLU A N 1
ATOM 607 C CA . GLU A 1 85 ? -20.309 25.025 9.938 1.00 60.00 85 GLU A CA 1
ATOM 608 C C . GLU A 1 85 ? -19.356 23.849 9.682 1.00 60.00 85 GLU A C 1
ATOM 610 O O . GLU A 1 85 ? -18.262 23.777 10.245 1.00 60.00 85 GLU A O 1
ATOM 615 N N . THR A 1 86 ? -19.774 22.897 8.848 1.00 59.47 86 THR A N 1
ATOM 616 C CA . THR A 1 86 ? -18.898 21.811 8.399 1.00 59.47 86 THR A CA 1
ATOM 617 C C . THR A 1 86 ? -17.988 22.350 7.299 1.00 59.47 86 THR A C 1
ATOM 619 O O . THR A 1 86 ? -18.429 22.530 6.160 1.00 59.47 86 THR A O 1
ATOM 622 N N . GLY A 1 87 ? -16.731 22.638 7.634 1.00 58.75 87 GLY A N 1
ATOM 623 C CA . GLY A 1 87 ? -15.729 23.084 6.668 1.00 58.75 87 GLY A CA 1
ATOM 624 C C . GLY A 1 87 ? -15.296 21.960 5.721 1.00 58.75 87 GLY A C 1
ATOM 625 O O . GLY A 1 87 ? -15.311 20.782 6.063 1.00 58.75 87 GLY A O 1
ATOM 626 N N . THR A 1 88 ? -14.891 22.311 4.501 1.00 62.50 88 THR A N 1
ATOM 627 C CA . THR A 1 88 ? -14.156 21.398 3.600 1.00 62.50 88 THR A CA 1
ATOM 628 C C . THR A 1 88 ? -12.752 21.955 3.394 1.00 62.50 88 THR A C 1
ATOM 630 O O . THR A 1 88 ? -12.345 22.296 2.280 1.00 62.50 88 THR A O 1
ATOM 633 N N . ASP A 1 89 ? -12.027 22.129 4.496 1.00 66.25 89 ASP A N 1
ATOM 634 C CA . ASP A 1 89 ? -10.687 22.696 4.455 1.00 66.25 89 ASP A CA 1
ATOM 635 C C . ASP A 1 89 ? -9.705 21.658 3.913 1.00 66.25 89 ASP A C 1
ATOM 637 O O . ASP A 1 89 ? -9.495 20.584 4.474 1.00 66.25 89 ASP A O 1
ATOM 641 N N . GLY A 1 90 ? -9.114 21.971 2.760 1.00 77.81 90 GLY A N 1
ATOM 642 C CA . GLY A 1 90 ? -8.080 21.138 2.165 1.00 77.81 90 GLY A CA 1
ATOM 643 C C . GLY A 1 90 ? -6.697 21.555 2.652 1.00 77.81 90 GLY A C 1
ATOM 644 O O . GLY A 1 90 ? -6.317 22.717 2.500 1.00 77.81 90 GLY A O 1
ATOM 645 N N . VAL A 1 91 ? -5.931 20.598 3.163 1.00 83.12 91 VAL A N 1
ATOM 646 C CA . VAL A 1 91 ? -4.589 20.800 3.721 1.00 83.12 91 VAL A CA 1
ATOM 647 C C . VAL A 1 91 ? -3.549 20.415 2.675 1.00 83.12 91 VAL A C 1
ATOM 649 O O . VAL A 1 91 ? -3.661 19.374 2.023 1.00 83.12 91 VAL A O 1
ATOM 652 N N . GLU A 1 92 ? -2.523 21.248 2.496 1.00 88.12 92 GLU A N 1
ATOM 653 C CA . GLU A 1 92 ? -1.366 20.867 1.684 1.00 88.12 92 GLU A CA 1
ATOM 654 C C . GLU A 1 92 ? -0.460 19.913 2.464 1.00 88.12 92 GLU A C 1
ATOM 656 O O . GLU A 1 92 ? 0.016 20.238 3.551 1.00 88.12 92 GLU A O 1
ATOM 661 N N . MET A 1 93 ? -0.166 18.759 1.874 1.00 88.62 93 MET A N 1
ATOM 662 C CA . MET A 1 93 ? 0.764 17.776 2.419 1.00 88.62 93 MET A CA 1
ATOM 663 C C . MET A 1 93 ? 1.898 17.499 1.436 1.00 88.62 93 MET A C 1
ATOM 665 O O . MET A 1 93 ? 1.732 17.587 0.216 1.00 88.62 93 MET A O 1
ATOM 669 N N . THR A 1 94 ? 3.069 17.176 1.984 1.00 91.12 94 THR A N 1
ATOM 670 C CA . THR A 1 94 ? 4.267 16.842 1.207 1.00 91.12 94 THR A CA 1
ATOM 671 C C . THR A 1 94 ? 4.419 15.331 1.127 1.00 91.12 94 THR A C 1
ATOM 673 O O . THR A 1 94 ? 4.389 14.659 2.154 1.00 91.12 94 THR A O 1
ATOM 676 N N . LEU A 1 95 ? 4.619 14.821 -0.085 1.00 92.38 95 LEU A N 1
ATOM 677 C CA . LEU A 1 95 ? 4.934 13.428 -0.359 1.00 92.38 95 LEU A CA 1
ATOM 678 C C . LEU A 1 95 ? 6.439 13.200 -0.197 1.00 92.38 95 LEU A C 1
ATOM 680 O O . LEU A 1 95 ? 7.238 13.867 -0.863 1.00 92.38 95 LEU A O 1
ATOM 684 N N . ASN A 1 96 ? 6.824 12.283 0.691 1.00 93.56 96 ASN A N 1
ATOM 685 C CA . ASN A 1 96 ? 8.223 12.135 1.106 1.00 93.56 96 ASN A CA 1
ATOM 686 C C . ASN A 1 96 ? 8.925 10.908 0.526 1.00 93.56 96 ASN A C 1
ATOM 688 O O . ASN A 1 96 ? 10.155 10.840 0.576 1.00 93.56 96 ASN A O 1
ATOM 692 N N . TYR A 1 97 ? 8.184 9.935 -0.005 1.00 94.25 97 TYR A N 1
ATOM 693 C CA . TYR A 1 97 ? 8.784 8.723 -0.540 1.00 94.25 97 TYR A CA 1
ATOM 694 C C . TYR A 1 97 ? 8.996 8.802 -2.046 1.00 94.25 97 TYR A C 1
ATOM 696 O O . TYR A 1 97 ? 8.175 9.325 -2.796 1.00 94.25 97 TYR A O 1
ATOM 704 N N . CYS A 1 98 ? 10.116 8.213 -2.452 1.00 93.88 98 CYS A N 1
ATOM 705 C CA . CYS A 1 98 ? 10.485 7.922 -3.824 1.00 93.88 98 CYS A CA 1
ATOM 706 C C . CYS A 1 98 ? 10.941 6.459 -3.890 1.00 93.88 98 CYS A C 1
ATOM 708 O O . CYS A 1 98 ? 11.527 5.931 -2.933 1.00 93.88 98 CYS A O 1
ATOM 710 N N . SER A 1 99 ? 10.640 5.786 -4.993 1.00 94.19 99 SER A N 1
ATOM 711 C CA . SER A 1 99 ? 11.099 4.431 -5.294 1.00 94.19 99 SER A CA 1
ATOM 712 C C . SER A 1 99 ? 11.614 4.413 -6.719 1.00 94.19 99 SER A C 1
ATOM 714 O O . SER A 1 99 ? 10.965 4.971 -7.600 1.00 94.19 99 SER A O 1
ATOM 716 N N . HIS A 1 100 ? 12.770 3.797 -6.943 1.00 94.44 100 HIS A N 1
ATOM 717 C CA . HIS A 1 100 ? 13.324 3.674 -8.281 1.00 94.44 100 HIS A CA 1
ATOM 718 C C . HIS A 1 100 ? 14.014 2.327 -8.472 1.00 94.44 100 HIS A C 1
ATOM 720 O O . HIS A 1 100 ? 14.516 1.719 -7.523 1.00 94.44 100 HIS A O 1
ATOM 726 N N . THR A 1 101 ? 14.038 1.856 -9.712 1.00 95.12 101 THR A N 1
ATOM 727 C CA . THR A 1 101 ? 14.791 0.672 -10.118 1.00 95.12 101 THR A CA 1
ATOM 728 C C . THR A 1 101 ? 15.198 0.799 -11.576 1.00 95.12 101 THR A C 1
ATOM 730 O O . THR A 1 101 ? 14.478 1.389 -12.376 1.00 95.12 101 THR A O 1
ATOM 733 N N . SER A 1 102 ? 16.337 0.220 -11.947 1.00 94.44 102 SER A N 1
ATOM 734 C CA . SER A 1 102 ? 16.828 0.287 -13.320 1.00 94.44 102 SER A CA 1
ATOM 735 C C . SER A 1 102 ? 17.330 -1.053 -13.824 1.00 94.44 102 SER A C 1
ATOM 737 O O . SER A 1 102 ? 17.806 -1.909 -13.076 1.00 94.44 102 SER A O 1
ATOM 739 N N . PHE A 1 103 ? 17.259 -1.222 -15.139 1.00 94.00 103 PHE A N 1
ATOM 740 C CA . PHE A 1 103 ? 17.925 -2.309 -15.837 1.00 94.00 103 PHE A CA 1
ATOM 741 C C . PHE A 1 103 ? 18.513 -1.812 -17.153 1.00 94.00 103 PHE A C 1
ATOM 743 O O . PHE A 1 103 ? 18.112 -0.787 -17.700 1.00 94.00 103 PHE A O 1
ATOM 750 N N . LYS A 1 104 ? 19.481 -2.554 -17.694 1.00 91.88 104 LYS A N 1
ATOM 751 C CA . LYS A 1 104 ? 20.057 -2.261 -19.009 1.00 91.88 104 LYS A CA 1
ATOM 752 C C . LYS A 1 104 ? 19.928 -3.447 -19.947 1.00 91.88 104 LYS A C 1
ATOM 754 O O . LYS A 1 104 ? 20.213 -4.582 -19.563 1.00 91.88 104 LYS A O 1
ATOM 759 N N . LYS A 1 105 ? 19.536 -3.181 -21.192 1.00 87.19 105 LYS A N 1
ATOM 760 C CA . LYS A 1 105 ? 19.388 -4.181 -22.248 1.00 87.19 105 LYS A CA 1
ATOM 761 C C . LYS A 1 105 ? 20.369 -3.911 -23.372 1.00 87.19 105 LYS A C 1
ATOM 763 O O . LYS A 1 105 ? 20.397 -2.818 -23.925 1.00 87.19 105 LYS A O 1
ATOM 768 N N . GLU A 1 106 ? 21.172 -4.909 -23.720 1.00 83.38 106 GLU A N 1
ATOM 769 C CA . GLU A 1 106 ? 22.091 -4.794 -24.852 1.00 83.38 106 GLU A CA 1
ATOM 770 C C . GLU A 1 106 ? 21.320 -4.623 -26.164 1.00 83.38 106 GLU A C 1
ATOM 772 O O . GLU A 1 106 ? 20.426 -5.412 -26.479 1.00 83.38 106 GLU A O 1
ATOM 777 N N . VAL A 1 107 ? 21.703 -3.603 -26.929 1.00 77.00 107 VAL A N 1
ATOM 778 C CA . VAL A 1 107 ? 21.207 -3.320 -28.273 1.00 77.00 107 VAL A CA 1
ATOM 779 C C . VAL A 1 107 ? 22.220 -3.855 -29.270 1.00 77.00 107 VAL A C 1
ATOM 781 O O . VAL A 1 107 ? 23.395 -3.483 -29.258 1.00 77.00 107 VAL A O 1
ATOM 784 N N . ILE A 1 108 ? 21.761 -4.725 -30.163 1.00 68.94 108 ILE A N 1
ATOM 785 C CA . ILE A 1 108 ? 22.602 -5.225 -31.244 1.00 68.94 108 ILE A CA 1
ATOM 786 C C . ILE A 1 108 ? 22.661 -4.160 -32.340 1.00 68.94 108 ILE A C 1
ATOM 788 O O . ILE A 1 108 ? 21.644 -3.825 -32.943 1.00 68.94 108 ILE A O 1
ATOM 792 N N . VAL A 1 109 ? 23.860 -3.641 -32.606 1.00 63.19 109 VAL A N 1
ATOM 793 C CA . VAL A 1 109 ? 24.130 -2.723 -33.719 1.00 63.19 109 VAL A CA 1
ATOM 794 C C . VAL A 1 109 ? 25.032 -3.440 -34.729 1.00 63.19 109 VAL A C 1
ATOM 796 O O . VAL A 1 109 ? 26.164 -3.785 -34.396 1.00 63.19 109 VAL A O 1
ATOM 799 N N . GLY A 1 110 ? 24.534 -3.652 -35.954 1.00 60.97 110 GLY A N 1
ATOM 800 C CA . GLY A 1 110 ? 25.260 -4.304 -37.058 1.00 60.97 110 GLY A CA 1
ATOM 801 C C . GLY A 1 110 ? 25.219 -5.841 -37.051 1.00 60.97 110 GLY A C 1
ATOM 802 O O . GLY A 1 110 ? 24.406 -6.448 -36.353 1.00 60.97 110 GLY A O 1
ATOM 803 N N . ASP A 1 111 ? 26.110 -6.463 -37.832 1.00 50.22 111 ASP A N 1
ATOM 804 C CA . ASP A 1 111 ? 26.308 -7.919 -37.899 1.00 50.22 111 ASP A CA 1
ATOM 805 C C . ASP A 1 111 ? 27.028 -8.410 -36.634 1.00 50.22 111 ASP A C 1
ATOM 807 O O . ASP A 1 111 ? 28.237 -8.644 -36.632 1.00 50.22 111 ASP A O 1
ATOM 811 N N . ASN A 1 112 ? 26.312 -8.503 -35.512 1.00 51.56 112 ASN A N 1
ATOM 812 C CA . ASN A 1 112 ? 26.841 -9.131 -34.305 1.00 51.56 112 ASN A CA 1
ATOM 813 C C . ASN A 1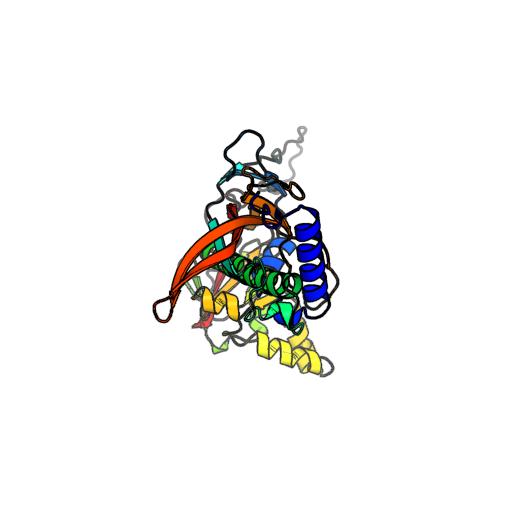 112 ? 26.456 -10.623 -34.296 1.00 51.56 112 ASN A C 1
ATOM 815 O O . ASN A 1 112 ? 25.340 -10.947 -33.884 1.00 51.56 112 ASN A O 1
ATOM 819 N N . PRO A 1 113 ? 27.363 -11.545 -34.676 1.00 47.03 113 PRO A N 1
ATOM 820 C CA . PRO A 1 113 ? 27.066 -12.977 -34.796 1.00 47.03 113 PRO A CA 1
ATOM 821 C C . PRO A 1 113 ? 26.750 -13.666 -33.455 1.00 47.03 113 PRO A C 1
ATOM 823 O O . PRO A 1 113 ? 26.416 -14.847 -33.434 1.00 47.03 113 PRO A O 1
ATOM 826 N N . TYR A 1 114 ? 26.855 -12.951 -32.329 1.00 50.22 114 TYR A N 1
ATOM 827 C CA . TYR A 1 114 ? 26.557 -13.448 -30.981 1.00 50.22 114 TYR A CA 1
ATOM 828 C C . TYR A 1 114 ? 25.237 -12.909 -30.412 1.00 50.22 114 TYR A C 1
ATOM 830 O O . TYR A 1 114 ? 24.948 -13.087 -29.227 1.00 50.22 114 TYR A O 1
ATOM 838 N N . GLY A 1 115 ? 24.439 -12.219 -31.227 1.00 54.16 115 GLY A N 1
ATOM 839 C CA . GLY A 1 115 ? 23.169 -11.654 -30.805 1.00 54.16 115 GLY A CA 1
ATOM 840 C C . GLY A 1 115 ? 22.128 -12.727 -30.492 1.00 54.16 115 GLY A C 1
ATOM 841 O O . GLY A 1 115 ? 21.498 -13.254 -31.403 1.00 54.16 115 GLY A O 1
ATOM 842 N N . LEU A 1 116 ? 21.870 -12.996 -29.208 1.00 54.03 116 LEU A N 1
ATOM 843 C CA . LEU A 1 116 ? 20.808 -13.918 -28.766 1.00 54.03 116 LEU A CA 1
ATOM 844 C C . LEU A 1 116 ? 19.427 -13.575 -29.363 1.00 54.03 116 LEU A C 1
ATOM 846 O O . LEU A 1 116 ? 18.615 -14.471 -29.577 1.00 54.03 116 LEU A O 1
ATOM 850 N N . TYR A 1 117 ? 19.183 -12.299 -29.689 1.00 57.47 117 TYR A N 1
ATOM 851 C CA . TYR A 1 117 ? 17.943 -11.837 -30.322 1.00 57.47 117 TYR A CA 1
ATOM 852 C C . TYR A 1 117 ? 17.871 -12.100 -31.838 1.00 57.47 117 TYR A C 1
ATOM 854 O O . TYR A 1 117 ? 16.769 -12.168 -32.372 1.00 57.47 117 TYR A O 1
ATOM 862 N N . GLN A 1 118 ? 19.003 -12.266 -32.539 1.00 51.97 118 GLN A N 1
ATOM 863 C CA . GLN A 1 118 ? 19.008 -12.629 -33.969 1.00 51.97 118 GLN A CA 1
ATOM 864 C C . GLN A 1 118 ? 18.637 -14.103 -34.187 1.00 51.97 118 GLN A C 1
ATOM 866 O O . GLN A 1 118 ? 18.058 -14.439 -35.215 1.00 51.97 118 GLN A O 1
ATOM 871 N N . ASN A 1 119 ? 18.890 -14.965 -33.195 1.00 53.22 119 ASN A N 1
ATOM 872 C CA . ASN A 1 119 ? 18.585 -16.400 -33.255 1.00 53.22 119 ASN A CA 1
ATOM 873 C C . ASN A 1 119 ? 17.132 -16.748 -32.861 1.00 53.22 119 ASN A C 1
ATOM 875 O O . ASN A 1 119 ? 16.788 -17.922 -32.760 1.00 53.22 119 ASN A O 1
ATOM 879 N N . GLY A 1 120 ? 16.270 -15.745 -32.649 1.00 53.12 120 GLY A N 1
ATOM 880 C CA . GLY A 1 120 ? 14.812 -15.897 -32.753 1.00 53.12 120 GLY A CA 1
ATOM 881 C C . GLY A 1 120 ? 14.070 -16.585 -31.602 1.00 53.12 120 GLY A C 1
ATOM 882 O O . GLY A 1 120 ? 12.866 -16.779 -31.724 1.00 53.12 120 GLY A O 1
ATOM 883 N N . VAL A 1 121 ? 14.721 -16.936 -30.486 1.00 62.22 121 VAL A N 1
ATOM 884 C CA . VAL A 1 121 ? 14.025 -17.622 -29.372 1.00 62.22 121 VAL A CA 1
ATOM 885 C C . VAL A 1 121 ? 13.189 -16.653 -28.523 1.00 62.22 121 VAL A C 1
ATOM 887 O O . VAL A 1 121 ? 12.089 -16.997 -28.104 1.00 62.22 121 VAL A O 1
ATOM 890 N N . ILE A 1 122 ? 13.681 -15.433 -28.279 1.00 67.38 122 ILE A N 1
ATOM 891 C CA . ILE A 1 122 ? 12.945 -14.367 -27.578 1.00 67.38 122 ILE A CA 1
ATOM 892 C C . ILE A 1 122 ? 13.209 -13.056 -28.317 1.00 67.38 122 ILE A C 1
ATOM 894 O O . ILE A 1 122 ? 14.361 -12.655 -28.482 1.00 67.38 122 ILE A O 1
ATOM 898 N N . GLY A 1 123 ? 12.152 -12.376 -28.766 1.00 75.44 123 GLY A N 1
ATOM 899 C CA . GLY A 1 123 ? 12.284 -11.072 -29.416 1.00 75.44 123 GLY A CA 1
ATOM 900 C C . GLY A 1 123 ? 12.781 -10.004 -28.438 1.00 75.44 123 GLY A C 1
ATOM 901 O O . GLY A 1 123 ? 12.384 -9.997 -27.273 1.00 75.44 123 GLY A O 1
ATOM 902 N N . TYR A 1 124 ? 13.610 -9.062 -28.903 1.00 77.88 124 TYR A N 1
ATOM 903 C CA . TYR A 1 124 ? 14.121 -7.959 -28.072 1.00 77.88 124 TYR A CA 1
ATOM 904 C C . TYR A 1 124 ? 12.991 -7.224 -27.330 1.00 77.88 124 TYR A C 1
ATOM 906 O O . TYR A 1 124 ? 13.054 -7.072 -26.113 1.00 77.88 124 TYR A O 1
ATOM 914 N N . ALA A 1 125 ? 11.915 -6.863 -28.039 1.00 79.56 125 ALA A N 1
ATOM 915 C CA . ALA A 1 125 ? 10.761 -6.179 -27.453 1.00 79.56 125 ALA A CA 1
ATOM 916 C C . ALA A 1 125 ? 10.066 -7.004 -26.356 1.00 79.56 125 ALA A C 1
ATOM 918 O O . ALA A 1 125 ? 9.685 -6.450 -25.331 1.00 79.56 125 ALA A O 1
ATOM 919 N N . GLN A 1 126 ? 9.946 -8.323 -26.538 1.00 81.38 126 GLN A N 1
ATOM 920 C CA . GLN A 1 126 ? 9.361 -9.217 -25.536 1.00 81.38 126 GLN A CA 1
ATOM 921 C C . GLN A 1 126 ? 10.254 -9.318 -24.298 1.00 81.38 126 GLN A C 1
ATOM 923 O O . GLN A 1 126 ? 9.764 -9.273 -23.176 1.00 81.38 126 GLN A O 1
ATOM 928 N N . SER A 1 127 ? 11.568 -9.415 -24.497 1.00 84.75 127 SER A N 1
ATOM 929 C CA . SER A 1 127 ? 12.516 -9.495 -23.391 1.00 84.75 127 SER A CA 1
ATOM 930 C C . SER A 1 127 ? 12.563 -8.196 -22.585 1.00 84.75 127 SER A C 1
ATOM 932 O O . SER A 1 127 ? 12.548 -8.245 -21.361 1.00 84.75 127 SER A O 1
ATOM 934 N N . VAL A 1 128 ? 12.549 -7.039 -23.258 1.00 87.06 128 VAL A N 1
ATOM 935 C CA . VAL A 1 128 ? 12.401 -5.740 -22.589 1.00 87.06 128 VAL A CA 1
ATOM 936 C C . VAL A 1 128 ? 11.076 -5.693 -21.836 1.00 87.06 128 VAL A C 1
ATOM 938 O O . VAL A 1 128 ? 11.079 -5.383 -20.657 1.00 87.06 128 VAL A O 1
ATOM 941 N N . ALA A 1 129 ? 9.957 -6.062 -22.463 1.00 86.19 129 ALA A N 1
ATOM 942 C CA . ALA A 1 129 ? 8.647 -6.037 -21.818 1.00 86.19 129 ALA A CA 1
ATOM 943 C C . ALA A 1 129 ? 8.582 -6.889 -20.532 1.00 86.19 129 ALA A C 1
ATOM 945 O O . ALA A 1 129 ? 7.976 -6.459 -19.553 1.00 86.19 129 ALA A O 1
ATOM 946 N N . GLN A 1 130 ? 9.235 -8.056 -20.497 1.00 89.12 130 GLN A N 1
ATOM 947 C CA . GLN A 1 130 ? 9.358 -8.868 -19.278 1.00 89.12 130 GLN A CA 1
ATOM 948 C C . GLN A 1 130 ? 10.158 -8.157 -18.179 1.00 89.12 130 GLN A C 1
ATOM 950 O O . GLN A 1 130 ? 9.760 -8.187 -17.015 1.00 89.12 130 GLN A O 1
ATOM 955 N N . ASP A 1 131 ? 11.268 -7.513 -18.542 1.00 91.25 131 ASP A N 1
ATOM 956 C CA . ASP A 1 131 ? 12.095 -6.755 -17.599 1.00 91.25 131 ASP A CA 1
ATOM 957 C C . ASP A 1 131 ? 11.342 -5.514 -17.074 1.00 91.25 131 ASP A C 1
ATOM 959 O O . ASP A 1 131 ? 11.392 -5.235 -15.878 1.00 91.25 131 ASP A O 1
ATOM 963 N N . ILE A 1 132 ? 10.545 -4.844 -17.921 1.00 89.81 132 ILE A N 1
ATOM 964 C CA . ILE A 1 132 ? 9.621 -3.771 -17.508 1.00 89.81 132 ILE A CA 1
ATOM 965 C C . ILE A 1 132 ? 8.626 -4.289 -16.469 1.00 89.81 132 ILE A C 1
ATOM 967 O O . ILE A 1 132 ? 8.438 -3.653 -15.438 1.00 89.81 132 ILE A O 1
ATOM 971 N N . MET A 1 133 ? 7.997 -5.444 -16.703 1.00 88.31 133 MET A N 1
ATOM 972 C CA . MET A 1 133 ? 7.029 -6.000 -15.751 1.00 88.31 133 MET A CA 1
ATOM 973 C C . MET A 1 133 ? 7.656 -6.302 -14.386 1.00 88.31 133 MET A C 1
ATOM 975 O O . MET A 1 133 ? 7.044 -6.009 -13.363 1.00 88.31 133 MET A O 1
ATOM 979 N N . ARG A 1 134 ? 8.895 -6.807 -14.358 1.00 91.50 134 ARG A N 1
ATOM 980 C CA . ARG A 1 134 ? 9.644 -7.011 -13.106 1.00 91.50 134 ARG A CA 1
ATOM 981 C C . ARG A 1 134 ? 9.986 -5.696 -12.416 1.00 91.50 134 ARG A C 1
ATOM 983 O O . ARG A 1 134 ? 9.829 -5.593 -11.206 1.00 91.50 134 ARG A O 1
ATOM 990 N N . ALA A 1 135 ? 10.427 -4.692 -13.171 1.00 92.12 135 ALA A N 1
ATOM 991 C CA . ALA A 1 135 ? 10.726 -3.371 -12.624 1.00 92.12 135 ALA A CA 1
ATOM 992 C C . ALA A 1 135 ? 9.484 -2.736 -11.980 1.00 92.12 135 ALA A C 1
ATOM 994 O O . ALA A 1 135 ? 9.554 -2.240 -10.856 1.00 92.12 135 ALA A O 1
ATOM 995 N N . LYS A 1 136 ? 8.327 -2.832 -12.652 1.00 89.44 136 LYS A N 1
ATOM 996 C CA . LYS A 1 136 ? 7.038 -2.409 -12.093 1.00 89.44 136 LYS A CA 1
ATOM 997 C C . LYS A 1 136 ? 6.744 -3.145 -10.793 1.00 89.44 136 LYS A C 1
ATOM 999 O O . LYS A 1 136 ? 6.491 -2.492 -9.791 1.00 89.44 136 LYS A O 1
ATOM 1004 N N . GLN A 1 137 ? 6.835 -4.474 -10.797 1.00 91.00 137 GLN A N 1
ATOM 1005 C CA . GLN A 1 137 ? 6.574 -5.280 -9.609 1.00 91.00 137 GLN A CA 1
ATOM 1006 C C . GLN A 1 137 ? 7.408 -4.819 -8.404 1.00 91.00 137 GLN A C 1
ATOM 1008 O O . GLN A 1 137 ? 6.847 -4.553 -7.346 1.00 91.00 137 GLN A O 1
ATOM 1013 N N . VAL A 1 138 ? 8.720 -4.647 -8.590 1.00 93.06 138 VAL A N 1
ATOM 1014 C CA . VAL A 1 138 ? 9.643 -4.223 -7.524 1.00 93.06 138 VAL A CA 1
ATOM 1015 C C . VAL A 1 138 ? 9.261 -2.859 -6.943 1.00 93.06 138 VAL A C 1
ATOM 1017 O O . VAL A 1 138 ? 9.219 -2.708 -5.725 1.00 93.06 138 VAL A O 1
ATOM 1020 N N . ILE A 1 139 ? 8.948 -1.871 -7.789 1.00 92.88 139 ILE A N 1
ATOM 1021 C CA . ILE A 1 139 ? 8.531 -0.535 -7.326 1.00 92.88 139 ILE A CA 1
ATOM 1022 C C . ILE A 1 139 ? 7.233 -0.607 -6.526 1.00 92.88 139 ILE A C 1
ATOM 1024 O O . ILE A 1 139 ? 7.074 0.087 -5.524 1.00 92.88 139 ILE A O 1
ATOM 1028 N N . GLN A 1 140 ? 6.289 -1.428 -6.975 1.00 91.56 140 GLN A N 1
ATOM 1029 C CA . GLN A 1 140 ? 4.979 -1.534 -6.346 1.00 91.56 140 GLN A CA 1
ATOM 1030 C C . GLN A 1 140 ? 5.050 -2.241 -4.987 1.00 91.56 140 GLN A C 1
ATOM 1032 O O . GLN A 1 140 ? 4.420 -1.782 -4.035 1.00 91.56 140 GLN A O 1
ATOM 1037 N N . GLU A 1 141 ? 5.857 -3.297 -4.876 1.00 93.00 141 GLU A N 1
ATOM 1038 C CA . GLU A 1 141 ? 6.130 -3.985 -3.608 1.00 93.00 141 GLU A CA 1
ATOM 1039 C C . GLU A 1 141 ? 6.877 -3.071 -2.620 1.00 93.00 141 GLU A C 1
ATOM 1041 O O . GLU A 1 141 ? 6.510 -2.998 -1.448 1.00 93.00 141 GLU A O 1
ATOM 1046 N N . ASP A 1 142 ? 7.863 -2.294 -3.086 1.00 94.56 142 ASP A N 1
ATOM 1047 C CA . ASP A 1 142 ? 8.557 -1.299 -2.254 1.00 94.56 142 ASP A CA 1
ATOM 1048 C C . ASP A 1 142 ? 7.622 -0.162 -1.802 1.00 94.56 142 ASP A C 1
ATOM 1050 O O . ASP A 1 142 ? 7.698 0.302 -0.660 1.00 94.56 142 ASP A O 1
ATOM 1054 N N . ALA A 1 143 ? 6.691 0.265 -2.660 1.00 93.06 143 ALA A N 1
ATOM 1055 C CA . ALA A 1 143 ? 5.670 1.229 -2.275 1.00 93.06 143 ALA A CA 1
ATOM 1056 C C . ALA A 1 143 ? 4.768 0.667 -1.167 1.00 93.06 143 ALA A C 1
ATOM 1058 O O . ALA A 1 143 ? 4.613 1.315 -0.132 1.00 93.06 143 ALA A O 1
ATOM 1059 N N . ALA A 1 144 ? 4.231 -0.547 -1.334 1.00 93.19 144 ALA A N 1
ATOM 1060 C CA . ALA A 1 144 ? 3.399 -1.204 -0.322 1.00 93.19 144 ALA A CA 1
ATOM 1061 C C . ALA A 1 144 ? 4.139 -1.376 1.017 1.00 93.19 144 ALA A C 1
ATOM 1063 O O . ALA A 1 144 ? 3.590 -1.045 2.070 1.00 93.19 144 ALA A O 1
ATOM 1064 N N . LEU A 1 145 ? 5.409 -1.789 0.970 1.00 94.81 145 LEU A N 1
ATOM 1065 C CA . LEU A 1 145 ? 6.300 -1.890 2.126 1.00 94.81 145 LEU A CA 1
ATOM 1066 C C . LEU A 1 145 ? 6.415 -0.559 2.884 1.00 94.81 145 LEU A C 1
ATOM 1068 O O . LEU A 1 145 ? 6.213 -0.506 4.100 1.00 94.81 145 LEU A O 1
ATOM 1072 N N . LYS A 1 146 ? 6.711 0.533 2.169 1.00 95.06 146 LYS A N 1
ATOM 1073 C CA . LYS A 1 146 ? 6.833 1.874 2.760 1.00 95.06 146 LYS A CA 1
ATOM 1074 C C . LYS A 1 146 ? 5.511 2.364 3.346 1.00 95.06 146 LYS A C 1
ATOM 1076 O O . LYS A 1 146 ? 5.524 2.961 4.420 1.00 95.06 146 LYS A O 1
ATOM 1081 N N . MET A 1 147 ? 4.380 2.092 2.688 1.00 94.31 147 MET A N 1
ATOM 1082 C CA . MET A 1 147 ? 3.061 2.491 3.195 1.00 94.31 147 MET A CA 1
ATOM 1083 C C . MET A 1 147 ? 2.707 1.750 4.479 1.00 94.31 147 MET A C 1
ATOM 1085 O O . MET A 1 147 ? 2.244 2.370 5.433 1.00 94.31 147 MET A O 1
ATOM 1089 N N . LEU A 1 148 ? 2.989 0.450 4.548 1.00 95.19 148 LEU A N 1
ATOM 1090 C CA . LEU A 1 148 ? 2.754 -0.333 5.754 1.00 95.19 148 LEU A CA 1
ATOM 1091 C C . LEU A 1 148 ? 3.667 0.114 6.914 1.00 95.19 148 LEU A C 1
ATOM 1093 O O . LEU A 1 148 ? 3.204 0.284 8.043 1.00 95.19 148 LEU A O 1
ATOM 1097 N N . ALA A 1 149 ? 4.947 0.385 6.641 1.00 94.25 149 ALA A N 1
ATOM 1098 C CA . ALA A 1 149 ? 5.863 0.938 7.640 1.00 94.25 149 ALA A CA 1
ATOM 1099 C C . ALA A 1 149 ? 5.400 2.317 8.148 1.00 94.25 149 ALA A C 1
ATOM 1101 O O . ALA A 1 149 ? 5.467 2.598 9.346 1.00 94.25 149 ALA A O 1
ATOM 1102 N N . LYS A 1 150 ? 4.886 3.167 7.251 1.00 94.81 150 LYS A N 1
ATOM 1103 C CA . LYS A 1 150 ? 4.322 4.476 7.594 1.00 94.81 150 LYS A CA 1
ATOM 1104 C C . LYS A 1 150 ? 3.040 4.346 8.420 1.00 94.81 150 LYS A C 1
ATOM 1106 O O . LYS A 1 150 ? 2.905 5.056 9.414 1.00 94.81 150 LYS A O 1
ATOM 1111 N N . LEU A 1 151 ? 2.155 3.408 8.082 1.00 95.00 151 LEU A N 1
ATOM 1112 C CA . LEU A 1 151 ? 0.920 3.135 8.824 1.00 95.00 151 LEU A CA 1
ATOM 1113 C C . LEU A 1 151 ? 1.196 2.836 10.303 1.00 95.00 151 LEU A C 1
ATOM 1115 O O . LEU A 1 151 ? 0.498 3.346 11.176 1.00 95.00 151 LEU A O 1
ATOM 1119 N N . ALA A 1 152 ? 2.260 2.086 10.602 1.00 93.56 152 ALA A N 1
ATOM 1120 C CA . ALA A 1 152 ? 2.658 1.802 11.979 1.00 93.56 152 ALA A CA 1
ATOM 1121 C C . ALA A 1 152 ? 2.971 3.073 12.794 1.00 93.56 152 ALA A C 1
ATOM 1123 O O . ALA A 1 152 ? 2.789 3.078 14.010 1.00 93.56 152 ALA A O 1
ATOM 1124 N N . THR A 1 153 ? 3.412 4.153 12.138 1.00 93.00 153 THR A N 1
ATOM 1125 C CA . THR A 1 153 ? 3.678 5.452 12.784 1.00 93.00 153 THR A CA 1
ATOM 1126 C C . THR A 1 153 ? 2.408 6.257 13.070 1.00 93.00 153 THR A C 1
ATOM 1128 O O . THR A 1 153 ? 2.456 7.184 13.872 1.00 93.00 153 THR A O 1
ATOM 1131 N N . PHE A 1 154 ? 1.278 5.888 12.458 1.00 92.88 154 PHE A N 1
ATOM 1132 C CA . PHE A 1 154 ? -0.037 6.501 12.681 1.00 92.88 154 PHE A CA 1
ATOM 1133 C C . PHE A 1 154 ? -0.859 5.789 13.760 1.00 92.88 154 PHE A C 1
ATOM 1135 O O . PHE A 1 154 ? -1.961 6.231 14.088 1.00 92.88 154 PHE A O 1
ATOM 1142 N N . ALA A 1 155 ? -0.337 4.696 14.326 1.00 92.56 155 ALA A N 1
ATOM 1143 C CA . ALA A 1 155 ? -1.001 3.962 15.393 1.00 92.56 155 ALA A CA 1
ATOM 1144 C C . ALA A 1 155 ? -1.287 4.871 16.597 1.00 92.56 155 ALA A C 1
ATOM 1146 O O . ALA A 1 155 ? -0.389 5.520 17.136 1.00 92.56 155 ALA A O 1
ATOM 1147 N N . GLY A 1 156 ? -2.549 4.903 17.006 1.00 90.38 156 GLY A N 1
ATOM 1148 C CA . GLY A 1 156 ? -3.048 5.685 18.128 1.00 90.38 156 GLY A CA 1
ATOM 1149 C C . GLY A 1 156 ? -3.087 4.882 19.411 1.00 90.38 156 GLY A C 1
ATOM 1150 O O . GLY A 1 156 ? -2.822 3.680 19.432 1.00 90.38 156 GLY A O 1
ATOM 1151 N N . VAL A 1 157 ? -3.421 5.567 20.500 1.00 91.69 157 VAL A N 1
ATOM 1152 C CA . VAL A 1 157 ? -3.657 4.913 21.787 1.00 91.69 157 VAL A CA 1
ATOM 1153 C C . VAL A 1 157 ? -5.055 4.315 21.751 1.00 91.69 157 VAL A C 1
ATOM 1155 O O . VAL A 1 157 ? -6.020 5.019 21.467 1.00 91.69 157 VAL A O 1
ATOM 1158 N N . ASN A 1 158 ? -5.160 3.022 22.042 1.00 92.00 158 ASN A N 1
ATOM 1159 C CA . ASN A 1 158 ? -6.455 2.373 22.144 1.00 92.00 158 ASN A CA 1
ATOM 1160 C C . ASN A 1 158 ? -7.243 2.943 23.338 1.00 92.00 158 ASN A C 1
ATOM 1162 O O . ASN A 1 158 ? -6.733 2.984 24.458 1.00 92.00 158 ASN A O 1
ATOM 1166 N N . ALA A 1 159 ? -8.476 3.386 23.088 1.00 90.81 159 ALA A N 1
ATOM 1167 C CA . ALA A 1 159 ? -9.365 3.925 24.107 1.00 90.81 159 ALA A CA 1
ATOM 1168 C C . ALA A 1 159 ? -9.968 2.858 25.046 1.00 90.81 159 ALA A C 1
ATOM 1170 O O . ALA A 1 159 ? -10.448 3.227 26.124 1.00 90.81 159 ALA A O 1
ATOM 1171 N N . ASP A 1 160 ? -9.942 1.561 24.699 1.00 90.62 160 ASP A N 1
ATOM 1172 C CA . ASP A 1 160 ? -10.355 0.514 25.640 1.00 90.62 160 ASP A CA 1
ATOM 1173 C C . ASP A 1 160 ? -9.309 0.319 26.746 1.00 90.62 160 ASP A C 1
ATOM 1175 O O . ASP A 1 160 ? -8.216 -0.203 26.541 1.00 90.62 160 ASP A O 1
ATOM 1179 N N . THR A 1 161 ? -9.669 0.718 27.964 1.00 85.12 161 THR A N 1
ATOM 1180 C CA . THR A 1 161 ? -8.833 0.556 29.164 1.00 85.12 161 THR A CA 1
ATOM 1181 C C . THR A 1 161 ? -9.248 -0.643 30.016 1.00 85.12 161 THR A C 1
ATOM 1183 O O . THR A 1 161 ? -8.648 -0.890 31.062 1.00 85.12 161 THR A O 1
ATOM 1186 N N . THR A 1 162 ? -10.269 -1.398 29.598 1.00 88.00 162 THR A N 1
ATOM 1187 C CA . THR A 1 162 ? -10.882 -2.451 30.420 1.00 88.00 162 THR A CA 1
ATOM 1188 C C . THR A 1 162 ? -10.172 -3.803 30.331 1.00 88.00 162 THR A C 1
ATOM 1190 O O . THR A 1 162 ? -10.400 -4.663 31.182 1.00 88.00 162 THR A O 1
ATOM 1193 N N . GLY A 1 163 ? -9.278 -3.986 29.353 1.00 83.62 163 GLY A N 1
ATOM 1194 C CA . GLY A 1 163 ? -8.476 -5.205 29.194 1.00 83.62 163 GLY A CA 1
ATOM 1195 C C . GLY A 1 163 ? -9.300 -6.423 28.768 1.00 83.62 163 GLY A C 1
ATOM 1196 O O . GLY A 1 163 ? -8.996 -7.562 29.141 1.00 83.62 163 GLY A O 1
ATOM 1197 N N . GLN A 1 164 ? -10.383 -6.194 28.020 1.00 89.00 164 GLN A N 1
ATOM 1198 C CA . GLN A 1 164 ? -11.237 -7.269 27.529 1.00 89.00 164 GLN A CA 1
ATOM 1199 C C . GLN A 1 164 ? -10.469 -8.218 26.613 1.00 89.00 164 GLN A C 1
ATOM 1201 O O . GLN A 1 164 ? -9.447 -7.875 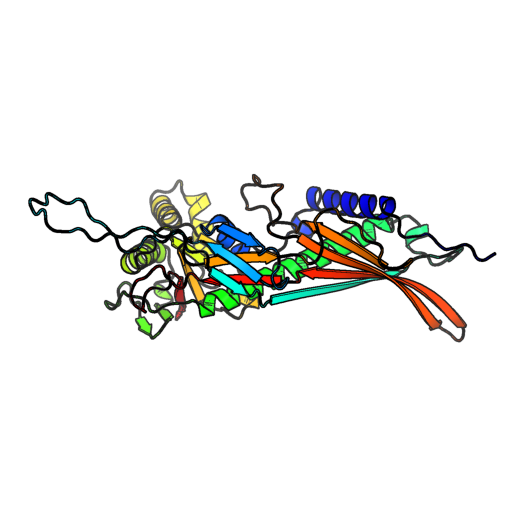26.027 1.00 89.00 164 GLN A O 1
ATOM 1206 N N . TYR A 1 165 ? -10.942 -9.465 26.529 1.00 92.19 165 TYR A N 1
ATOM 1207 C CA . TYR A 1 165 ? -10.307 -10.503 25.710 1.00 92.19 165 TYR A CA 1
ATOM 1208 C C . TYR A 1 165 ? -8.829 -10.774 26.080 1.00 92.19 165 TYR A C 1
ATOM 1210 O O . TYR A 1 165 ? -8.055 -11.301 25.281 1.00 92.19 165 TYR A O 1
ATOM 1218 N N . GLY A 1 166 ? -8.427 -10.427 27.311 1.00 92.56 166 GLY A N 1
ATOM 1219 C CA . GLY A 1 166 ? -7.045 -10.530 27.785 1.00 92.56 166 GLY A CA 1
ATOM 1220 C C . GLY A 1 166 ? -6.096 -9.511 27.150 1.00 92.56 166 GLY A C 1
ATOM 1221 O O . GLY A 1 166 ? -4.882 -9.680 27.264 1.00 92.56 166 GLY A O 1
ATOM 1222 N N . ALA A 1 167 ? -6.624 -8.495 26.463 1.00 94.50 167 ALA A N 1
ATOM 1223 C CA . ALA A 1 167 ? -5.825 -7.470 25.821 1.00 94.50 167 ALA A CA 1
ATOM 1224 C C . ALA A 1 167 ? -5.134 -6.574 26.858 1.00 94.50 167 ALA A C 1
ATOM 1226 O O . ALA A 1 167 ? -5.688 -6.268 27.912 1.00 94.50 167 ALA A O 1
ATOM 1227 N N . THR A 1 168 ? -3.914 -6.134 26.561 1.00 95.94 168 THR A N 1
ATOM 1228 C CA . THR A 1 168 ? -3.201 -5.136 27.367 1.00 95.94 168 THR A CA 1
ATOM 1229 C C . THR A 1 168 ? -2.826 -3.954 26.488 1.00 95.94 168 THR A C 1
ATOM 1231 O O . THR A 1 168 ? -2.155 -4.111 25.472 1.00 95.94 168 THR A O 1
ATOM 1234 N N . VAL A 1 169 ? -3.244 -2.753 26.881 1.00 93.38 169 VAL A N 1
ATOM 1235 C CA . VAL A 1 169 ? -2.924 -1.519 26.158 1.00 93.38 169 VAL A CA 1
ATOM 1236 C C . VAL A 1 169 ? -1.708 -0.862 26.802 1.00 93.38 169 VAL A C 1
ATOM 1238 O O . VAL A 1 169 ? -1.669 -0.624 28.007 1.00 93.38 169 VAL A O 1
ATOM 1241 N N . THR A 1 170 ? -0.673 -0.591 26.011 1.00 92.31 170 THR A N 1
ATOM 1242 C CA . THR A 1 170 ? 0.531 0.125 26.450 1.00 92.31 170 THR A CA 1
ATOM 1243 C C . THR A 1 170 ? 0.968 1.093 25.361 1.00 92.31 170 THR A C 1
ATOM 1245 O O . THR A 1 170 ? 1.478 0.691 24.313 1.00 92.31 170 THR A O 1
ATOM 1248 N N . GLY A 1 171 ? 0.771 2.389 25.610 1.00 90.88 171 GLY A N 1
ATOM 1249 C CA . GLY A 1 171 ? 0.995 3.421 24.600 1.00 90.88 171 GLY A CA 1
ATOM 1250 C C . GLY A 1 171 ? 0.114 3.178 23.374 1.00 90.88 171 GLY A C 1
ATOM 1251 O O . GLY A 1 171 ? -1.096 3.026 23.501 1.00 90.88 171 GLY A O 1
ATOM 1252 N N . THR A 1 172 ? 0.723 3.109 22.193 1.00 92.12 172 THR A N 1
ATOM 1253 C CA . THR A 1 172 ? 0.025 2.878 20.917 1.00 92.12 172 THR A CA 1
ATOM 1254 C C . THR A 1 172 ? -0.141 1.399 20.560 1.00 92.12 172 THR A C 1
ATOM 1256 O O . THR A 1 172 ? -0.571 1.071 19.456 1.00 92.12 172 THR A O 1
ATOM 1259 N N . ASN A 1 173 ? 0.235 0.485 21.460 1.00 93.31 173 ASN A N 1
ATOM 1260 C CA . ASN A 1 173 ? 0.192 -0.947 21.203 1.00 93.31 173 ASN A CA 1
ATOM 1261 C C . ASN A 1 173 ? -0.877 -1.641 22.052 1.00 93.31 173 ASN A C 1
ATOM 1263 O O . ASN A 1 173 ? -0.884 -1.497 23.275 1.00 93.31 173 ASN A O 1
ATOM 1267 N N . THR A 1 174 ? -1.721 -2.445 21.407 1.00 95.25 174 THR A N 1
ATOM 1268 C CA . THR A 1 174 ? -2.652 -3.368 22.070 1.00 95.25 174 THR A CA 1
ATOM 1269 C C . THR A 1 174 ? -2.107 -4.783 21.935 1.00 95.25 174 THR A C 1
ATOM 1271 O O . THR A 1 174 ? -2.053 -5.322 20.835 1.00 95.25 174 THR A O 1
ATOM 1274 N N . THR A 1 175 ? -1.664 -5.401 23.025 1.00 96.31 175 THR A N 1
ATOM 1275 C CA . THR A 1 175 ? -1.144 -6.771 22.995 1.00 96.31 175 THR A CA 1
ATOM 1276 C C . THR A 1 175 ? -2.244 -7.776 23.304 1.00 96.31 175 THR A C 1
ATOM 1278 O O . THR A 1 175 ? -3.050 -7.556 24.202 1.00 96.31 175 THR A O 1
ATOM 1281 N N . ILE A 1 176 ? -2.288 -8.882 22.561 1.00 96.19 176 ILE A N 1
ATOM 1282 C CA . ILE A 1 176 ? -3.276 -9.953 22.726 1.00 96.19 176 ILE A CA 1
ATOM 1283 C C . ILE A 1 176 ? -2.541 -11.287 22.897 1.00 96.19 176 ILE A C 1
ATOM 1285 O O . ILE A 1 176 ? -1.712 -11.623 22.040 1.00 96.19 176 ILE A O 1
ATOM 1289 N N . PRO A 1 177 ? -2.846 -12.072 23.949 1.00 96.06 177 PRO A N 1
ATOM 1290 C CA . PRO A 1 177 ? -2.209 -13.362 24.187 1.00 96.06 177 PRO A CA 1
ATOM 1291 C C . PRO A 1 177 ? -2.383 -14.324 23.013 1.00 96.06 177 PRO A C 1
ATOM 1293 O O . PRO A 1 177 ? -3.485 -14.453 22.481 1.00 96.06 177 PRO A O 1
ATOM 1296 N N . ALA A 1 178 ? -1.341 -15.080 22.664 1.00 94.62 178 ALA A N 1
ATOM 1297 C CA . ALA A 1 178 ? -1.349 -16.033 21.551 1.00 94.62 178 ALA A CA 1
ATOM 1298 C C . ALA A 1 178 ? -2.547 -17.009 21.533 1.00 94.62 178 ALA A C 1
ATOM 1300 O O . ALA A 1 178 ? -3.018 -17.370 20.454 1.00 94.62 178 ALA A O 1
ATOM 1301 N N . ALA A 1 179 ? -3.068 -17.417 22.697 1.00 94.50 179 ALA A N 1
ATOM 1302 C CA . ALA A 1 179 ? -4.239 -18.299 22.808 1.00 94.50 179 ALA A CA 1
ATOM 1303 C C . ALA A 1 179 ? -5.540 -17.667 22.269 1.00 94.50 179 ALA A C 1
ATOM 1305 O O . ALA A 1 179 ? -6.434 -18.370 21.791 1.00 94.50 179 ALA A O 1
ATOM 1306 N N . ASN A 1 180 ? -5.613 -16.337 22.295 1.00 95.44 180 ASN A N 1
ATOM 1307 C CA . ASN A 1 180 ? -6.769 -15.554 21.875 1.00 95.44 180 ASN A CA 1
ATOM 1308 C C . ASN A 1 180 ? -6.693 -15.153 20.388 1.00 95.44 180 ASN A C 1
ATOM 1310 O O . ASN A 1 180 ? -7.606 -14.532 19.862 1.00 95.44 180 ASN A O 1
ATOM 1314 N N . TRP A 1 181 ? -5.652 -15.575 19.661 1.00 94.19 181 TRP A N 1
ATOM 1315 C CA . TRP A 1 181 ? -5.540 -15.402 18.207 1.00 94.19 181 TRP A CA 1
ATOM 1316 C C . TRP A 1 181 ? -6.341 -16.462 17.443 1.00 94.19 181 TRP A C 1
ATOM 1318 O O . TRP A 1 181 ? -5.807 -17.367 16.790 1.00 94.19 181 TRP A O 1
ATOM 1328 N N . ASN A 1 182 ? -7.660 -16.366 17.582 1.00 93.50 182 ASN A N 1
ATOM 1329 C CA . ASN A 1 182 ? -8.652 -17.241 16.973 1.00 93.50 182 ASN A CA 1
ATOM 1330 C C . ASN A 1 182 ? -9.805 -16.416 16.369 1.00 93.50 182 ASN A C 1
ATOM 1332 O O . ASN A 1 182 ? -9.774 -15.191 16.365 1.00 93.50 182 ASN A O 1
ATOM 1336 N N . GLU A 1 183 ? -10.824 -17.078 15.827 1.00 93.31 183 GLU A N 1
ATOM 1337 C CA . GLU A 1 183 ? -11.992 -16.442 15.203 1.00 93.31 183 GLU A CA 1
ATOM 1338 C C . GLU A 1 183 ? -12.754 -15.479 16.133 1.00 93.31 183 GLU A C 1
ATOM 1340 O O . GLU A 1 183 ? -13.413 -14.556 15.659 1.00 93.31 183 GLU A O 1
ATOM 1345 N N . GLY A 1 184 ? -12.656 -15.659 17.456 1.00 94.50 184 GLY A N 1
ATOM 1346 C CA . GLY A 1 184 ? -13.250 -14.764 18.449 1.00 94.50 184 GLY A CA 1
ATOM 1347 C C . GLY A 1 184 ? -12.591 -13.385 18.503 1.00 94.50 184 GLY A C 1
ATOM 1348 O O . GLY A 1 184 ? -13.173 -12.467 19.077 1.00 94.50 184 GLY A O 1
ATOM 1349 N N . LEU A 1 185 ? -11.428 -13.219 17.866 1.00 95.12 185 LEU A N 1
ATOM 1350 C CA . LEU A 1 185 ? -10.748 -11.938 17.774 1.00 95.12 185 LEU A CA 1
ATOM 1351 C C . LEU A 1 185 ? -11.523 -10.937 16.908 1.00 95.12 185 LEU A C 1
ATOM 1353 O O . LEU A 1 185 ? -11.521 -9.753 17.208 1.00 95.12 185 LEU A O 1
ATOM 1357 N N . PHE A 1 186 ? -12.224 -11.386 15.865 1.00 95.94 186 PHE A N 1
ATOM 1358 C CA . PHE A 1 186 ? -12.949 -10.492 14.953 1.00 95.94 186 PHE A CA 1
ATOM 1359 C C . PHE A 1 186 ? -14.073 -9.705 15.655 1.00 95.94 186 PHE A C 1
ATOM 1361 O O . PHE A 1 186 ? -14.089 -8.480 15.536 1.00 95.94 186 PHE A O 1
ATOM 1368 N N . PRO A 1 187 ? -14.964 -10.346 16.442 1.00 96.00 187 PRO A N 1
ATOM 1369 C CA . PRO A 1 187 ? -15.913 -9.626 17.292 1.00 96.00 187 PRO A CA 1
ATOM 1370 C C . PRO A 1 187 ? -15.246 -8.639 18.258 1.00 96.00 187 PRO A C 1
ATOM 1372 O O . PRO A 1 187 ? -15.752 -7.535 18.446 1.00 96.00 187 PRO A O 1
ATOM 1375 N N . PHE A 1 188 ? -14.110 -9.018 18.856 1.00 95.88 188 PHE A N 1
ATOM 1376 C CA . PHE A 1 188 ? -13.355 -8.133 19.742 1.00 95.88 188 PHE A CA 1
ATOM 1377 C C . PHE A 1 188 ? -12.837 -6.904 18.984 1.00 95.88 188 PHE A C 1
ATOM 1379 O O . PHE A 1 188 ? -13.132 -5.786 19.380 1.00 95.88 188 PHE A O 1
ATOM 1386 N N . LEU A 1 189 ? -12.168 -7.080 17.842 1.00 96.19 189 LEU A N 1
ATOM 1387 C CA . LEU A 1 189 ? -11.660 -5.967 17.033 1.00 96.19 189 LEU A CA 1
ATOM 1388 C C . LEU A 1 189 ? -12.779 -5.073 16.486 1.00 96.19 189 LEU A C 1
ATOM 1390 O O . LEU A 1 189 ? -12.592 -3.865 16.358 1.00 96.19 189 LEU A O 1
ATOM 1394 N N . GLN A 1 190 ? -13.957 -5.634 16.204 1.00 96.06 190 GLN A N 1
ATOM 1395 C CA . GLN A 1 190 ? -15.133 -4.842 15.854 1.00 96.06 190 GLN A CA 1
ATOM 1396 C C . GLN A 1 190 ? -15.603 -3.981 17.035 1.00 96.06 190 GLN A C 1
ATOM 1398 O O . GLN A 1 190 ? -15.925 -2.811 16.840 1.00 96.06 190 GLN A O 1
ATOM 1403 N N . MET A 1 191 ? -15.621 -4.523 18.255 1.00 95.38 191 MET A N 1
ATOM 1404 C CA . MET A 1 191 ? -15.918 -3.754 19.466 1.00 95.38 191 MET A CA 1
ATOM 1405 C C . MET A 1 191 ? -14.865 -2.665 19.711 1.00 95.38 191 MET A C 1
ATOM 1407 O O . MET A 1 191 ? -15.235 -1.514 19.939 1.00 95.38 191 MET A O 1
ATOM 1411 N N . GLU A 1 192 ? -13.577 -2.990 19.591 1.00 94.06 192 GLU A N 1
ATOM 1412 C CA . GLU A 1 192 ? -12.478 -2.024 19.698 1.00 94.06 192 GLU A CA 1
ATOM 1413 C C . GLU A 1 192 ? -12.644 -0.881 18.695 1.00 94.06 192 GLU A C 1
ATOM 1415 O O . GLU A 1 192 ? -12.525 0.291 19.053 1.00 94.06 192 GLU A O 1
ATOM 1420 N N . ALA A 1 193 ? -12.999 -1.197 17.449 1.00 93.44 193 ALA A N 1
ATOM 1421 C CA . ALA A 1 193 ? -13.285 -0.194 16.434 1.00 93.44 193 ALA A CA 1
ATOM 1422 C C . ALA A 1 193 ? -14.434 0.744 16.849 1.00 93.44 193 ALA A C 1
ATOM 1424 O O . ALA A 1 193 ? -14.324 1.956 16.669 1.00 93.44 193 ALA A O 1
ATOM 1425 N N . GLN A 1 194 ? -15.503 0.220 17.462 1.00 91.94 194 GLN A N 1
ATOM 1426 C CA . GLN A 1 194 ? -16.611 1.038 17.977 1.00 91.94 194 GLN A CA 1
ATOM 1427 C C . GLN A 1 194 ? -16.178 1.932 19.148 1.00 91.94 194 GLN A C 1
ATOM 1429 O O . GLN A 1 194 ? -16.497 3.122 19.157 1.00 91.94 194 GLN A O 1
ATOM 1434 N N . ILE A 1 195 ? -15.417 1.395 20.110 1.00 91.25 195 ILE A N 1
ATOM 1435 C CA . ILE A 1 195 ? -14.892 2.160 21.256 1.00 91.25 195 ILE A CA 1
ATOM 1436 C C . ILE A 1 195 ? -14.004 3.312 20.766 1.00 91.25 195 ILE A C 1
ATOM 1438 O O . ILE A 1 195 ? -14.129 4.447 21.231 1.00 91.25 195 ILE A O 1
ATOM 1442 N N . ASN A 1 196 ? -13.171 3.047 19.758 1.00 89.50 196 ASN A N 1
ATOM 1443 C CA . ASN A 1 196 ? -12.286 4.031 19.136 1.00 89.50 196 ASN A CA 1
ATOM 1444 C C . ASN A 1 196 ? -12.985 4.919 18.088 1.00 89.50 196 ASN A C 1
ATOM 1446 O O . ASN A 1 196 ? -12.335 5.769 17.477 1.00 89.50 196 ASN A O 1
ATOM 1450 N N . ARG A 1 197 ? -14.309 4.777 17.916 1.00 89.19 197 ARG A N 1
ATOM 1451 C CA . ARG A 1 197 ? -15.156 5.562 17.000 1.00 89.19 197 ARG A CA 1
ATOM 1452 C C . ARG A 1 197 ? -14.731 5.483 15.530 1.00 89.19 197 ARG A C 1
ATOM 1454 O O . ARG A 1 197 ? -14.863 6.459 14.796 1.00 89.19 197 ARG A O 1
ATOM 1461 N N . MET A 1 198 ? -14.233 4.328 15.099 1.00 90.25 198 MET A N 1
ATOM 1462 C CA . MET A 1 198 ? -13.919 4.083 13.695 1.00 90.25 198 MET A CA 1
ATOM 1463 C C . MET A 1 198 ? -15.207 3.960 12.882 1.00 90.25 198 MET A C 1
ATOM 1465 O O . MET A 1 198 ? -16.081 3.157 13.210 1.00 90.25 198 MET A O 1
ATOM 1469 N N . VAL A 1 199 ? -15.320 4.731 11.803 1.00 88.38 199 VAL A N 1
ATOM 1470 C CA . VAL A 1 199 ? -16.533 4.762 10.972 1.00 88.38 199 VAL A CA 1
ATOM 1471 C C . VAL A 1 199 ? -16.592 3.560 10.039 1.00 88.38 199 VAL A C 1
ATOM 1473 O O . VAL A 1 199 ? -17.643 2.937 9.892 1.00 88.38 199 VAL A O 1
ATOM 1476 N N . ARG A 1 200 ? -15.466 3.226 9.401 1.00 91.00 200 ARG A N 1
ATOM 1477 C CA . ARG A 1 200 ? -15.387 2.124 8.440 1.00 91.00 200 ARG A CA 1
ATOM 1478 C C . ARG A 1 200 ? -14.124 1.296 8.691 1.00 91.00 200 ARG A C 1
ATOM 1480 O O . ARG A 1 200 ? -13.152 1.444 7.949 1.00 91.00 200 ARG A O 1
ATOM 1487 N N . PRO A 1 201 ? -14.110 0.470 9.750 1.00 94.62 201 PRO A N 1
ATOM 1488 C CA . PRO A 1 201 ? -12.922 -0.273 10.132 1.00 94.62 201 PRO A CA 1
ATOM 1489 C C . PRO A 1 201 ? -12.658 -1.447 9.179 1.00 94.62 201 PRO A C 1
ATOM 1491 O O . PRO A 1 201 ? -13.590 -2.109 8.720 1.00 94.62 201 PRO A O 1
ATOM 1494 N N . TYR A 1 202 ? -11.384 -1.727 8.926 1.00 96.75 202 TYR A N 1
ATOM 1495 C CA . TYR A 1 202 ? -10.893 -2.926 8.247 1.00 96.75 202 TYR A CA 1
ATOM 1496 C C . TYR A 1 202 ? -9.585 -3.403 8.879 1.00 96.75 202 TYR A C 1
ATOM 1498 O O . TYR A 1 202 ? -8.892 -2.641 9.552 1.00 96.75 202 TYR A O 1
ATOM 1506 N N . ILE A 1 203 ? -9.260 -4.677 8.683 1.00 96.56 203 ILE A N 1
ATOM 1507 C CA . ILE A 1 203 ? -8.082 -5.338 9.237 1.00 96.56 203 ILE A CA 1
ATOM 1508 C C . ILE A 1 203 ? -7.033 -5.534 8.147 1.00 96.56 203 ILE A C 1
ATOM 1510 O O . ILE A 1 203 ? -7.325 -6.025 7.055 1.00 96.56 203 ILE A O 1
ATOM 1514 N N . LEU A 1 204 ? -5.791 -5.217 8.491 1.00 95.88 204 LEU A N 1
ATOM 1515 C CA . LEU A 1 204 ? -4.600 -5.604 7.748 1.00 95.88 204 LEU A CA 1
ATOM 1516 C C . LEU A 1 204 ? -3.822 -6.611 8.599 1.00 95.88 204 LEU A C 1
ATOM 1518 O O . LEU A 1 204 ? -3.313 -6.240 9.657 1.00 95.88 204 LEU A O 1
ATOM 1522 N N . ASP A 1 205 ? -3.760 -7.865 8.148 1.00 94.00 205 ASP A N 1
ATOM 1523 C CA . ASP A 1 205 ? -3.152 -8.988 8.873 1.00 94.00 205 ASP A CA 1
ATOM 1524 C C . ASP A 1 205 ? -1.896 -9.527 8.170 1.00 94.00 205 ASP A C 1
ATOM 1526 O O . ASP A 1 205 ? -1.886 -9.769 6.958 1.00 94.00 205 ASP A O 1
ATOM 1530 N N . GLY A 1 206 ? -0.842 -9.761 8.955 1.00 86.44 206 GLY A N 1
ATOM 1531 C CA . GLY A 1 206 ? 0.462 -10.236 8.483 1.00 86.44 206 GLY A CA 1
ATOM 1532 C C . GLY A 1 206 ? 0.600 -11.752 8.289 1.00 86.44 206 GLY A C 1
ATOM 1533 O O . GLY A 1 206 ? 1.720 -12.244 8.141 1.00 86.44 206 GLY A O 1
ATOM 1534 N N . VAL A 1 207 ? -0.490 -12.529 8.316 1.00 76.81 207 VAL A N 1
ATOM 1535 C CA . VAL A 1 207 ? -0.612 -14.003 8.181 1.00 76.81 207 VAL A CA 1
ATOM 1536 C C . VAL A 1 207 ? 0.094 -14.828 9.269 1.00 76.81 207 VAL A C 1
ATOM 1538 O O . VAL A 1 207 ? -0.389 -15.901 9.644 1.00 76.81 207 VAL A O 1
ATOM 1541 N N . GLN A 1 208 ? 1.198 -14.336 9.834 1.00 75.38 208 GLN A N 1
ATOM 1542 C CA . GLN A 1 208 ? 2.011 -14.973 10.882 1.00 75.38 208 GLN A CA 1
ATOM 1543 C C . GLN A 1 208 ? 1.225 -15.241 12.170 1.00 75.38 208 GLN A C 1
ATOM 1545 O O . GLN A 1 208 ? 1.566 -16.131 12.953 1.00 75.38 208 GLN A O 1
ATOM 1550 N N . ASN A 1 209 ? 0.115 -14.533 12.359 1.00 75.44 209 ASN A N 1
ATOM 1551 C CA . ASN A 1 209 ? -0.756 -14.702 13.507 1.00 75.44 209 ASN A CA 1
ATOM 1552 C C . ASN A 1 209 ? -1.653 -15.947 13.422 1.00 75.44 209 ASN A C 1
ATOM 1554 O O . ASN A 1 209 ? -2.174 -16.391 14.450 1.00 75.44 209 ASN A O 1
ATOM 1558 N N . GLY A 1 210 ? -1.750 -16.572 12.241 1.00 81.19 210 GLY A N 1
ATOM 1559 C CA . GLY A 1 210 ? -2.498 -17.808 11.994 1.00 81.19 210 GLY A CA 1
ATOM 1560 C C . GLY A 1 210 ? -3.973 -17.594 11.640 1.00 81.19 210 GLY A C 1
ATOM 1561 O O . GLY A 1 210 ? -4.681 -18.571 11.385 1.00 81.19 210 GLY A O 1
ATOM 1562 N N . LEU A 1 211 ? -4.440 -16.342 11.583 1.00 89.94 211 LEU A N 1
ATOM 1563 C CA . LEU A 1 211 ? -5.822 -16.008 11.230 1.00 89.94 211 LEU A CA 1
ATOM 1564 C C . LEU A 1 211 ? -6.148 -16.370 9.779 1.00 89.94 211 LEU A C 1
ATOM 1566 O O . LEU A 1 211 ? -7.223 -16.908 9.519 1.00 89.94 211 LEU A O 1
ATOM 1570 N N . TYR A 1 212 ? -5.203 -16.185 8.855 1.00 90.06 212 TYR A N 1
ATOM 1571 C CA . TYR A 1 212 ? -5.391 -16.555 7.450 1.00 90.06 212 TYR A CA 1
ATOM 1572 C C . TYR A 1 212 ? -5.696 -18.047 7.258 1.00 90.06 212 TYR A C 1
ATOM 1574 O O . TYR A 1 212 ? -6.673 -18.406 6.605 1.00 90.06 212 TYR A O 1
ATOM 1582 N N . LEU A 1 213 ? -4.904 -18.933 7.874 1.00 89.62 213 LEU A N 1
ATOM 1583 C CA . LEU A 1 213 ? -5.120 -20.383 7.782 1.00 89.62 213 LEU A CA 1
ATOM 1584 C C . LEU A 1 213 ? -6.466 -20.790 8.391 1.00 89.62 213 LEU A C 1
ATOM 1586 O O . LEU A 1 213 ? -7.158 -21.653 7.854 1.00 89.62 213 LEU A O 1
ATOM 1590 N N . ARG A 1 214 ? -6.868 -20.149 9.494 1.00 90.94 214 ARG A N 1
ATOM 1591 C CA . ARG A 1 214 ? -8.187 -20.365 10.103 1.00 90.94 214 ARG A CA 1
ATOM 1592 C C . ARG A 1 214 ? -9.316 -19.913 9.176 1.00 90.94 214 ARG A C 1
ATOM 1594 O O . ARG A 1 214 ? -10.273 -20.664 9.012 1.00 90.94 214 ARG A O 1
ATOM 1601 N N . ARG A 1 215 ? -9.182 -18.755 8.518 1.00 90.25 215 ARG A N 1
ATOM 1602 C CA . ARG A 1 215 ? -10.142 -18.273 7.512 1.00 90.25 215 ARG A CA 1
ATOM 1603 C C . ARG A 1 215 ? -10.256 -19.251 6.343 1.00 90.25 215 ARG A C 1
ATOM 1605 O O . ARG A 1 215 ? -11.366 -19.632 5.983 1.00 90.25 215 ARG A O 1
ATOM 1612 N N . LEU A 1 216 ? -9.127 -19.709 5.797 1.00 89.62 216 LEU A N 1
ATOM 1613 C CA . LEU A 1 216 ? -9.108 -20.702 4.717 1.00 89.62 216 LEU A CA 1
ATOM 1614 C C . LEU A 1 216 ? -9.772 -22.017 5.123 1.00 89.62 216 LEU A C 1
ATOM 1616 O O . LEU A 1 216 ? -10.469 -22.613 4.312 1.00 89.62 216 LEU A O 1
ATOM 1620 N N . ASN A 1 217 ? -9.601 -22.449 6.372 1.00 89.06 217 ASN A N 1
ATOM 1621 C CA . ASN A 1 217 ? -10.267 -23.642 6.884 1.00 89.06 217 ASN A CA 1
ATOM 1622 C C . ASN A 1 217 ? -11.764 -23.428 7.130 1.00 89.06 217 ASN A C 1
ATOM 1624 O O . ASN A 1 217 ? -12.508 -24.400 7.067 1.00 89.06 217 ASN A O 1
ATOM 1628 N N . ALA A 1 218 ? -12.220 -22.204 7.406 1.00 88.56 218 ALA A N 1
ATOM 1629 C CA . ALA A 1 218 ? -13.632 -21.906 7.645 1.00 88.56 218 ALA A CA 1
ATOM 1630 C C . ALA A 1 218 ? -14.465 -21.891 6.347 1.00 88.56 218 ALA A C 1
ATOM 1632 O O . ALA A 1 218 ? -15.601 -22.356 6.350 1.00 88.56 218 ALA A O 1
ATOM 1633 N N . ILE A 1 219 ? -13.900 -21.423 5.226 1.00 87.62 219 ILE A N 1
ATOM 1634 C CA . ILE A 1 219 ? -14.603 -21.282 3.933 1.00 87.62 219 ILE A CA 1
ATOM 1635 C C . ILE A 1 219 ? -15.173 -22.605 3.371 1.00 87.62 219 ILE A C 1
ATOM 1637 O O . ILE A 1 219 ? -16.384 -22.676 3.164 1.00 87.62 219 ILE A O 1
ATOM 1641 N N . PRO A 1 220 ? -14.379 -23.666 3.114 1.00 87.56 220 PRO A N 1
ATOM 1642 C CA . PRO A 1 220 ? -14.888 -24.908 2.509 1.00 87.56 220 PRO A CA 1
ATOM 1643 C C . PRO A 1 220 ? -15.842 -25.666 3.440 1.00 87.56 220 PRO A C 1
ATOM 1645 O O . PRO A 1 220 ? -16.606 -26.532 3.026 1.00 87.56 220 PRO A O 1
ATOM 1648 N N . ASN A 1 221 ? -15.783 -25.320 4.715 1.00 85.81 221 ASN A N 1
ATOM 1649 C CA . ASN A 1 221 ? -16.437 -25.975 5.821 1.00 85.81 221 ASN A CA 1
ATOM 1650 C C . ASN A 1 221 ? -17.708 -25.244 6.280 1.00 85.81 221 ASN A C 1
ATOM 1652 O O . ASN A 1 221 ? -18.398 -25.712 7.181 1.00 85.81 221 ASN A O 1
ATOM 1656 N N . ALA A 1 222 ? -18.050 -24.127 5.637 1.00 83.62 222 ALA A N 1
ATOM 1657 C CA . ALA A 1 222 ? -19.213 -23.289 5.919 1.00 83.62 222 ALA A CA 1
ATOM 1658 C C . ALA A 1 222 ? -20.560 -24.035 5.960 1.00 83.62 222 ALA A C 1
ATOM 1660 O O . ALA A 1 222 ? -21.533 -23.571 6.563 1.00 83.62 222 ALA A O 1
ATOM 1661 N N . LEU A 1 223 ? -20.631 -25.193 5.298 1.00 83.62 223 LEU A N 1
ATOM 1662 C CA . LEU A 1 223 ? -21.817 -26.044 5.274 1.00 83.62 223 LEU A CA 1
ATOM 1663 C C . LEU A 1 223 ? -22.058 -26.749 6.619 1.00 83.62 223 LEU A C 1
ATOM 1665 O O . LEU A 1 223 ? -23.208 -27.036 6.945 1.00 83.62 223 LEU A O 1
ATOM 1669 N N . ASN A 1 224 ? -21.016 -26.946 7.431 1.00 85.88 224 ASN A N 1
ATOM 1670 C CA . ASN A 1 224 ? -21.128 -27.496 8.779 1.00 85.88 224 ASN A CA 1
ATOM 1671 C C . ASN A 1 224 ? -21.547 -26.398 9.769 1.00 85.88 224 ASN A C 1
ATOM 1673 O O . ASN A 1 224 ? -20.967 -25.311 9.781 1.00 85.88 224 ASN A O 1
ATOM 1677 N N . ASP A 1 225 ? -22.514 -26.686 10.646 1.00 79.94 225 ASP A N 1
ATOM 1678 C CA . ASP A 1 225 ? -23.116 -25.676 11.532 1.00 79.94 225 ASP A CA 1
ATOM 1679 C C . ASP A 1 225 ? -22.090 -24.944 12.418 1.00 79.94 225 ASP A C 1
ATOM 1681 O O . ASP A 1 225 ? -22.141 -23.721 12.535 1.00 79.94 225 ASP A O 1
ATOM 1685 N N . SER A 1 226 ? -21.103 -25.650 12.983 1.00 78.25 226 SER A N 1
ATOM 1686 C CA . SER A 1 226 ? -20.059 -25.028 13.817 1.00 78.25 226 SER A CA 1
ATOM 1687 C C . SER A 1 226 ? -19.108 -24.119 13.033 1.00 78.25 226 SER A C 1
ATOM 1689 O O . SER A 1 226 ? -18.621 -23.125 13.561 1.00 78.25 226 SER A O 1
ATOM 1691 N N . GLN A 1 227 ? -18.830 -24.442 11.772 1.00 81.44 227 GLN A N 1
ATOM 1692 C CA . GLN A 1 227 ? -17.874 -23.699 10.945 1.00 81.44 227 GLN A CA 1
ATOM 1693 C C . GLN A 1 227 ? -18.549 -22.540 10.200 1.00 81.44 227 GLN A C 1
ATOM 1695 O O . GLN A 1 227 ? -17.883 -21.568 9.844 1.00 81.44 227 GLN A O 1
ATOM 1700 N N . ARG A 1 228 ? -19.882 -22.577 10.075 1.00 88.38 228 ARG A N 1
ATOM 1701 C CA . ARG A 1 228 ? -20.699 -21.435 9.651 1.00 88.38 228 ARG A CA 1
ATOM 1702 C C . ARG A 1 228 ? -20.565 -20.247 10.604 1.00 88.38 228 ARG A C 1
ATOM 1704 O O . ARG A 1 228 ? -20.393 -19.124 10.141 1.00 88.38 228 ARG A O 1
ATOM 1711 N N . ASP A 1 229 ? -20.585 -20.489 11.918 1.00 89.12 229 ASP A N 1
ATOM 1712 C CA . ASP A 1 229 ? -20.364 -19.443 12.931 1.00 89.12 229 ASP A CA 1
ATOM 1713 C C . ASP A 1 229 ? -18.948 -18.850 12.838 1.00 89.12 229 ASP A C 1
ATOM 1715 O O . ASP A 1 229 ? -18.764 -17.634 12.853 1.00 89.12 229 ASP A O 1
ATOM 1719 N N . GLN A 1 230 ? -17.932 -19.697 12.652 1.00 91.19 230 GLN A N 1
ATOM 1720 C CA . GLN A 1 230 ? -16.551 -19.237 12.479 1.00 91.19 230 GLN A CA 1
ATOM 1721 C C . GLN A 1 230 ? -16.391 -18.365 11.232 1.00 91.19 230 GLN A C 1
ATOM 1723 O O . GLN A 1 230 ? -15.774 -17.303 11.295 1.00 91.19 230 GLN A O 1
ATOM 1728 N N . GLN A 1 231 ? -16.970 -18.778 10.102 1.00 91.38 231 GLN A N 1
ATOM 1729 C CA . GLN A 1 231 ? -16.942 -17.977 8.883 1.00 91.38 231 GLN A CA 1
ATOM 1730 C C . GLN A 1 231 ? -17.694 -16.651 9.064 1.00 91.38 231 GLN A C 1
ATOM 1732 O O . GLN A 1 231 ? -17.207 -15.614 8.618 1.00 91.38 231 GLN A O 1
ATOM 1737 N N . ALA A 1 232 ? -18.844 -16.664 9.746 1.00 92.31 232 ALA A N 1
ATOM 1738 C CA . ALA A 1 232 ? -19.596 -15.449 10.040 1.00 92.31 232 ALA A CA 1
ATOM 1739 C C . ALA A 1 232 ? -18.758 -14.446 10.849 1.00 92.31 232 ALA A C 1
ATOM 1741 O O . ALA A 1 232 ? -18.762 -13.262 10.523 1.00 92.31 232 ALA A O 1
ATOM 1742 N N . LYS A 1 233 ? -17.970 -14.918 11.825 1.00 94.06 233 LYS A N 1
ATOM 1743 C CA . LYS A 1 233 ? -17.034 -14.078 12.591 1.00 94.06 233 LYS A CA 1
ATOM 1744 C C . LYS A 1 233 ? -15.965 -13.435 11.707 1.00 94.06 233 LYS A C 1
ATOM 1746 O O . LYS A 1 233 ? -15.759 -12.231 11.805 1.00 94.06 233 LYS A O 1
ATOM 1751 N N . PHE A 1 234 ? -15.341 -14.195 10.803 1.00 93.69 234 PHE A N 1
ATOM 1752 C CA . PHE A 1 234 ? -14.364 -13.648 9.845 1.00 93.69 234 PHE A CA 1
ATOM 1753 C C . PHE A 1 234 ? -14.954 -12.598 8.891 1.00 93.69 234 PHE A C 1
ATOM 1755 O O . PHE A 1 234 ? -14.205 -11.799 8.339 1.00 93.69 234 PHE A O 1
ATOM 1762 N N . ASN A 1 235 ? -16.274 -12.595 8.696 1.00 93.31 235 ASN A N 1
ATOM 1763 C CA . ASN A 1 235 ? -16.969 -11.649 7.825 1.00 93.31 235 ASN A CA 1
ATOM 1764 C C . ASN A 1 235 ? -17.496 -10.402 8.564 1.00 93.31 235 ASN A C 1
ATOM 1766 O O . ASN A 1 235 ? -18.103 -9.547 7.925 1.00 93.31 235 ASN A O 1
ATOM 1770 N N . LEU A 1 236 ? -17.301 -10.286 9.885 1.00 94.56 236 LEU A N 1
ATOM 1771 C CA . LEU A 1 236 ? -17.781 -9.136 10.671 1.00 94.56 236 LEU A CA 1
ATOM 1772 C C . LEU A 1 236 ? -17.078 -7.824 10.317 1.00 94.56 236 LEU A C 1
ATOM 1774 O O . LEU A 1 236 ? -17.671 -6.751 10.410 1.00 94.56 236 LEU A O 1
ATOM 1778 N N . ILE A 1 237 ? -15.810 -7.923 9.941 1.00 95.00 237 ILE A N 1
ATOM 1779 C CA . ILE A 1 237 ? -14.963 -6.806 9.555 1.00 95.00 237 ILE A CA 1
ATOM 1780 C C . ILE A 1 237 ? -14.134 -7.245 8.355 1.00 95.00 237 ILE A C 1
ATOM 1782 O O . ILE A 1 237 ? -13.648 -8.376 8.294 1.00 95.00 237 ILE A O 1
ATOM 1786 N N . GLU A 1 238 ? -14.020 -6.357 7.373 1.00 94.69 238 GLU A N 1
ATOM 1787 C CA . GLU A 1 238 ? -13.227 -6.609 6.179 1.00 94.69 238 GLU A CA 1
ATOM 1788 C C . GLU A 1 238 ? -11.765 -6.830 6.569 1.00 94.69 238 GLU A C 1
ATOM 1790 O O . GLU A 1 238 ? -11.216 -6.066 7.356 1.00 94.69 238 GLU A O 1
ATOM 1795 N N . ALA A 1 239 ? -11.148 -7.900 6.065 1.00 93.62 239 ALA A N 1
ATOM 1796 C CA . ALA A 1 239 ? -9.787 -8.274 6.422 1.00 93.62 239 ALA A CA 1
ATOM 1797 C C . ALA A 1 239 ? -8.984 -8.684 5.191 1.00 93.62 239 ALA A C 1
ATOM 1799 O O . ALA A 1 239 ? -9.399 -9.562 4.417 1.00 93.62 239 ALA A O 1
ATOM 1800 N N . VAL A 1 240 ? -7.804 -8.084 5.068 1.00 93.81 240 VAL A N 1
ATOM 1801 C CA . VAL A 1 240 ? -6.809 -8.389 4.044 1.00 93.81 240 VAL A CA 1
ATOM 1802 C C . VAL A 1 240 ? -5.590 -9.022 4.686 1.00 93.81 240 VAL A C 1
ATOM 1804 O O . VAL A 1 240 ? -5.119 -8.594 5.735 1.00 93.81 240 VAL A O 1
ATOM 1807 N N . PHE A 1 241 ? -5.109 -10.077 4.037 1.00 92.56 241 PHE A N 1
ATOM 1808 C CA . PHE A 1 241 ? -4.064 -10.956 4.532 1.00 92.56 241 PHE A CA 1
ATOM 1809 C C . PHE A 1 241 ? -2.851 -10.846 3.610 1.00 92.56 241 PHE A C 1
ATOM 1811 O O . PHE A 1 241 ? -2.933 -11.250 2.451 1.00 92.56 241 PHE A O 1
ATOM 1818 N N . ASP A 1 242 ? -1.738 -10.318 4.115 1.00 91.38 242 ASP A N 1
ATOM 1819 C CA . ASP A 1 242 ? -0.516 -10.098 3.337 1.00 91.38 242 ASP A CA 1
ATOM 1820 C C . ASP A 1 242 ? 0.726 -10.486 4.145 1.00 91.38 242 ASP A C 1
ATOM 1822 O O . ASP A 1 242 ? 1.307 -9.705 4.897 1.00 91.38 242 ASP A O 1
ATOM 1826 N N . TYR A 1 243 ? 1.161 -11.731 3.970 1.00 88.44 243 TYR A N 1
ATOM 1827 C CA . TYR A 1 243 ? 2.349 -12.244 4.645 1.00 88.44 243 TYR A CA 1
ATOM 1828 C C . TYR A 1 243 ? 3.633 -11.520 4.223 1.00 88.44 243 TYR A C 1
ATOM 1830 O O . TYR A 1 243 ? 4.511 -11.252 5.047 1.00 88.44 243 TYR A O 1
ATOM 1838 N N . PHE A 1 244 ? 3.780 -11.275 2.920 1.00 89.12 244 PHE A N 1
ATOM 1839 C CA . PHE A 1 244 ? 5.063 -10.905 2.334 1.00 89.12 244 PHE A CA 1
ATOM 1840 C C . PHE A 1 244 ? 5.422 -9.469 2.694 1.00 89.12 244 PHE A C 1
ATOM 1842 O O . PHE A 1 244 ? 6.540 -9.218 3.151 1.00 89.12 244 PHE A O 1
ATOM 1849 N N . THR A 1 245 ? 4.460 -8.555 2.574 1.00 91.94 245 THR A N 1
ATOM 1850 C CA . THR A 1 245 ? 4.678 -7.139 2.874 1.00 91.94 245 THR A CA 1
ATOM 1851 C C . THR A 1 245 ? 4.916 -6.918 4.369 1.00 91.94 245 THR A C 1
ATOM 1853 O O . THR A 1 245 ? 5.846 -6.200 4.734 1.00 91.94 245 THR A O 1
ATOM 1856 N N . PHE A 1 246 ? 4.164 -7.588 5.253 1.00 94.38 246 PHE A N 1
ATOM 1857 C CA . PHE A 1 246 ? 4.364 -7.487 6.708 1.00 94.38 246 PHE A CA 1
ATOM 1858 C C . PHE A 1 246 ? 5.722 -8.026 7.156 1.00 94.38 246 PHE A C 1
ATOM 1860 O O . PHE A 1 246 ? 6.421 -7.375 7.939 1.00 94.38 246 PHE A O 1
ATOM 1867 N N . ALA A 1 247 ? 6.128 -9.187 6.634 1.00 92.25 247 ALA A N 1
ATOM 1868 C CA . ALA A 1 247 ? 7.435 -9.761 6.930 1.00 92.25 247 ALA A CA 1
ATOM 1869 C C . ALA A 1 247 ? 8.572 -8.837 6.467 1.00 92.25 247 ALA A C 1
ATOM 1871 O O . ALA A 1 247 ? 9.500 -8.576 7.234 1.00 92.25 247 ALA A O 1
ATOM 1872 N N . ALA A 1 248 ? 8.480 -8.300 5.245 1.00 92.62 248 ALA A N 1
ATOM 1873 C CA . ALA A 1 248 ? 9.464 -7.365 4.704 1.00 92.62 248 ALA A CA 1
ATOM 1874 C C . ALA A 1 248 ? 9.517 -6.040 5.488 1.00 92.62 248 ALA A C 1
ATOM 1876 O O . ALA A 1 248 ? 10.594 -5.465 5.641 1.00 92.62 248 ALA A O 1
ATOM 1877 N N . ALA A 1 249 ? 8.385 -5.587 6.040 1.00 92.88 249 ALA A N 1
ATOM 1878 C CA . ALA A 1 249 ? 8.290 -4.394 6.888 1.00 92.88 249 ALA A CA 1
ATOM 1879 C C . ALA A 1 249 ? 8.843 -4.593 8.308 1.00 92.88 249 ALA A C 1
ATOM 1881 O O . ALA A 1 249 ? 8.895 -3.638 9.082 1.00 92.88 249 ALA A O 1
ATOM 1882 N N . GLY A 1 250 ? 9.225 -5.819 8.682 1.00 93.12 250 GLY A N 1
ATOM 1883 C CA . GLY A 1 250 ? 9.623 -6.149 10.051 1.00 93.12 250 GLY A CA 1
ATOM 1884 C C . GLY A 1 250 ? 8.460 -6.117 11.050 1.00 93.12 250 GLY A C 1
ATOM 1885 O O . GLY A 1 250 ? 8.688 -6.053 12.256 1.00 93.12 250 GLY A O 1
ATOM 1886 N N . LEU A 1 251 ? 7.214 -6.172 10.571 1.00 92.69 251 LEU A N 1
ATOM 1887 C CA . LEU A 1 251 ? 5.995 -6.137 11.385 1.00 92.69 251 LEU A CA 1
ATOM 1888 C C . LEU A 1 251 ? 5.527 -7.558 11.703 1.00 92.69 251 LEU A C 1
ATOM 1890 O O . LEU A 1 251 ? 4.423 -7.982 11.372 1.00 92.69 251 LEU A O 1
ATOM 1894 N N . VAL A 1 252 ? 6.414 -8.309 12.352 1.00 90.62 252 VAL A N 1
ATOM 1895 C CA . VAL A 1 252 ? 6.130 -9.661 12.839 1.00 90.62 252 VAL A CA 1
ATOM 1896 C C . VAL A 1 252 ? 5.097 -9.582 13.960 1.00 90.62 252 VAL A C 1
ATOM 1898 O O . VAL A 1 252 ? 5.163 -8.685 14.805 1.00 90.62 252 VAL A O 1
ATOM 1901 N N . ASN A 1 253 ? 4.155 -10.528 13.985 1.00 92.69 253 ASN A N 1
ATOM 1902 C CA . ASN A 1 253 ? 3.119 -10.627 15.021 1.00 92.69 253 ASN A CA 1
ATOM 1903 C C . ASN A 1 253 ? 2.263 -9.360 15.189 1.00 92.69 253 ASN A C 1
ATOM 1905 O O . ASN A 1 253 ? 1.678 -9.154 16.248 1.00 92.69 253 ASN A O 1
ATOM 1909 N N . THR A 1 254 ? 2.221 -8.489 14.185 1.00 94.50 254 THR A N 1
ATOM 1910 C CA . THR A 1 254 ? 1.544 -7.195 14.248 1.00 94.50 254 THR A CA 1
ATOM 1911 C C . THR A 1 254 ? 0.465 -7.153 13.189 1.00 94.50 254 THR A C 1
ATOM 1913 O O . THR A 1 254 ? 0.776 -7.405 12.032 1.00 94.50 254 THR A O 1
ATOM 1916 N N . ASP A 1 255 ? -0.735 -6.739 13.576 1.00 95.62 255 ASP A N 1
ATOM 1917 C CA . ASP A 1 255 ? -1.833 -6.416 12.670 1.00 95.62 255 ASP A CA 1
ATOM 1918 C C . ASP A 1 255 ? -2.351 -5.007 12.950 1.00 95.62 255 ASP A C 1
ATOM 1920 O O . ASP A 1 255 ? -2.084 -4.415 14.004 1.00 95.62 255 ASP A O 1
ATOM 1924 N N . PHE A 1 256 ? -3.113 -4.469 12.002 1.00 96.62 256 PHE A N 1
ATOM 1925 C CA . PHE A 1 256 ? -3.736 -3.158 12.135 1.00 96.62 256 PHE A CA 1
ATOM 1926 C C . PHE A 1 256 ? -5.244 -3.245 11.968 1.00 96.62 256 PHE A C 1
ATOM 1928 O O . PHE A 1 256 ? -5.726 -3.922 11.063 1.00 96.62 256 PHE A O 1
ATOM 1935 N N . VAL A 1 257 ? -5.973 -2.499 12.796 1.00 96.56 257 VAL A N 1
ATOM 1936 C CA . VAL A 1 257 ? -7.358 -2.112 12.514 1.00 96.56 257 VAL A CA 1
ATOM 1937 C C . VAL A 1 257 ? -7.332 -0.657 12.077 1.00 96.56 257 VAL A C 1
ATOM 1939 O O . VAL A 1 257 ? -6.858 0.204 12.817 1.00 96.56 257 VAL A O 1
ATOM 1942 N N . VAL A 1 258 ? -7.794 -0.382 10.867 1.00 95.88 258 VAL A N 1
ATOM 1943 C CA . VAL A 1 258 ? -7.696 0.934 10.237 1.00 95.88 258 VAL A CA 1
ATOM 1944 C C . VAL A 1 258 ? -9.092 1.423 9.893 1.00 95.88 258 VAL A C 1
ATOM 1946 O O . VAL A 1 258 ? -9.891 0.680 9.336 1.00 95.88 258 VAL A O 1
ATOM 1949 N N . ASP A 1 259 ? -9.397 2.673 10.216 1.00 94.06 259 ASP A N 1
ATOM 1950 C CA . ASP A 1 259 ? -10.581 3.359 9.714 1.00 94.06 259 ASP A CA 1
ATOM 1951 C C . ASP A 1 259 ? -10.306 3.863 8.291 1.00 94.06 259 ASP A C 1
ATOM 1953 O O . ASP A 1 259 ? -9.325 4.572 8.058 1.00 94.06 259 ASP A O 1
ATOM 1957 N N . GLY A 1 260 ? -11.196 3.556 7.342 1.00 90.56 260 GLY A N 1
ATOM 1958 C CA . GLY A 1 260 ? -11.115 4.026 5.953 1.00 90.56 260 GLY A CA 1
ATOM 1959 C C . GLY A 1 260 ? -11.047 5.548 5.794 1.00 90.56 260 GLY A C 1
ATOM 1960 O O . GLY A 1 260 ? -10.698 6.051 4.734 1.00 90.56 260 GLY A O 1
ATOM 1961 N N . THR A 1 261 ? -11.347 6.310 6.841 1.00 86.94 261 THR A N 1
ATOM 1962 C CA . THR A 1 261 ? -11.215 7.774 6.810 1.00 86.94 261 THR A CA 1
ATOM 1963 C C . THR A 1 261 ? -9.900 8.308 7.375 1.00 86.94 261 THR A C 1
ATOM 1965 O O . THR A 1 261 ? -9.563 9.462 7.127 1.00 86.94 261 THR A O 1
ATOM 1968 N N . ALA A 1 262 ? -9.153 7.491 8.119 1.00 89.50 262 ALA A N 1
ATOM 1969 C CA . ALA A 1 262 ? -7.994 7.946 8.882 1.00 89.50 262 ALA A CA 1
ATOM 1970 C C . ALA A 1 262 ? -6.741 8.122 8.026 1.00 89.50 262 ALA A C 1
ATOM 1972 O O . ALA A 1 262 ? -5.881 8.944 8.341 1.00 89.50 262 ALA A O 1
ATOM 1973 N N . VAL A 1 263 ? -6.627 7.338 6.955 1.00 92.75 263 VAL A N 1
ATOM 1974 C CA . VAL A 1 263 ? -5.460 7.335 6.077 1.00 92.75 263 VAL A CA 1
ATOM 1975 C C . VAL A 1 263 ? -5.860 7.460 4.616 1.00 92.75 263 VAL A C 1
ATOM 1977 O O . VAL A 1 263 ? -6.934 7.026 4.204 1.00 92.75 263 VAL A O 1
ATOM 1980 N N . ALA A 1 264 ? -4.974 8.050 3.822 1.00 92.00 264 ALA A N 1
ATOM 1981 C CA . ALA A 1 264 ? -5.138 8.163 2.383 1.00 92.00 264 ALA A CA 1
ATOM 1982 C C . ALA A 1 264 ? -3.800 7.954 1.684 1.00 92.00 264 ALA A C 1
ATOM 1984 O O . ALA A 1 264 ? -2.796 8.565 2.047 1.00 92.00 264 ALA A O 1
ATOM 1985 N N . PHE A 1 265 ? -3.782 7.110 0.661 1.00 93.25 265 PHE A N 1
ATOM 1986 C CA . PHE A 1 265 ? -2.629 6.995 -0.213 1.00 93.25 265 PHE A CA 1
ATOM 1987 C C . PHE A 1 265 ? -2.647 8.125 -1.239 1.00 93.25 265 PHE A C 1
ATOM 1989 O O . PHE A 1 265 ? -3.667 8.413 -1.874 1.00 93.25 265 PHE A O 1
ATOM 1996 N N . ALA A 1 266 ? -1.488 8.742 -1.426 1.00 91.69 266 ALA A N 1
ATOM 1997 C CA . ALA A 1 266 ? -1.285 9.776 -2.418 1.00 91.69 266 ALA A CA 1
ATOM 1998 C C . ALA A 1 266 ? -0.034 9.468 -3.233 1.00 91.69 266 ALA A C 1
ATOM 2000 O O . ALA A 1 266 ? 1.017 9.144 -2.684 1.00 91.69 266 ALA A O 1
ATOM 2001 N N . ALA A 1 267 ? -0.143 9.630 -4.547 1.00 90.88 267 ALA A N 1
ATOM 2002 C CA . ALA A 1 267 ? 0.980 9.536 -5.462 1.00 90.88 267 ALA A CA 1
ATOM 2003 C C . ALA A 1 267 ? 0.887 10.629 -6.523 1.00 90.88 267 ALA A C 1
ATOM 2005 O O . ALA A 1 267 ? -0.201 11.025 -6.950 1.00 90.88 267 ALA A O 1
ATOM 2006 N N . ARG A 1 268 ? 2.045 11.112 -6.960 1.00 87.56 268 ARG A N 1
ATOM 2007 C CA . ARG A 1 268 ? 2.175 12.109 -8.014 1.00 87.56 268 ARG A CA 1
ATOM 2008 C C . ARG A 1 268 ? 3.377 11.769 -8.878 1.00 87.56 268 ARG A C 1
ATOM 2010 O O . ARG A 1 268 ? 4.450 11.482 -8.363 1.00 87.56 268 ARG A O 1
ATOM 2017 N N . ASN A 1 269 ? 3.178 11.839 -10.188 1.00 83.94 269 ASN A N 1
ATOM 2018 C CA . ASN A 1 269 ? 4.233 11.592 -11.167 1.00 83.94 269 ASN A CA 1
ATOM 2019 C C . ASN A 1 269 ? 4.905 12.907 -11.546 1.00 83.94 269 ASN A C 1
ATOM 2021 O O . ASN A 1 269 ? 4.301 13.982 -11.434 1.00 83.94 269 ASN A O 1
ATOM 2025 N N . GLN A 1 270 ? 6.139 12.804 -12.017 1.00 83.69 270 GLN A N 1
ATOM 2026 C CA . GLN A 1 270 ? 6.876 13.918 -12.581 1.00 83.69 270 GLN A CA 1
ATOM 2027 C C . GLN A 1 270 ? 6.403 14.215 -14.004 1.00 83.69 270 GLN A C 1
ATOM 2029 O O . GLN A 1 270 ? 6.265 15.384 -14.368 1.00 83.69 270 GLN A O 1
ATOM 2034 N N . TYR A 1 271 ? 6.089 13.168 -14.772 1.00 81.75 271 TYR A N 1
ATOM 2035 C CA . TYR A 1 271 ? 5.660 13.284 -16.162 1.00 81.75 271 TYR A CA 1
ATOM 2036 C C . TYR A 1 271 ? 4.161 13.012 -16.330 1.00 81.75 271 TYR A C 1
ATOM 2038 O O . TYR A 1 271 ? 3.531 12.251 -15.589 1.00 81.75 271 TYR A O 1
ATOM 2046 N N . ALA A 1 272 ? 3.557 13.670 -17.322 1.00 71.19 272 ALA A N 1
ATOM 2047 C CA . ALA A 1 272 ? 2.149 13.477 -17.642 1.00 71.19 272 ALA A CA 1
ATOM 2048 C C . ALA A 1 272 ? 1.910 12.119 -18.322 1.00 71.19 272 ALA A C 1
ATOM 2050 O O . ALA A 1 272 ? 2.713 11.645 -19.128 1.00 71.19 272 ALA A O 1
ATOM 2051 N N . VAL A 1 273 ? 0.758 11.506 -18.043 1.00 65.62 273 VAL A N 1
ATOM 2052 C CA . VAL A 1 273 ? 0.367 10.231 -18.662 1.00 65.62 273 VAL A CA 1
ATOM 2053 C C . VAL A 1 273 ? 0.239 10.401 -20.173 1.00 65.62 273 VAL A C 1
ATOM 2055 O O . VAL A 1 273 ? -0.515 11.248 -20.646 1.00 65.62 273 VAL A O 1
ATOM 2058 N N . GLY A 1 274 ? 0.966 9.579 -20.931 1.00 60.78 274 GLY A N 1
ATOM 2059 C CA . GLY A 1 274 ? 0.945 9.599 -22.395 1.00 60.78 274 GLY A CA 1
ATOM 2060 C C . GLY A 1 274 ? 1.820 10.676 -23.047 1.00 60.78 274 GLY A C 1
ATOM 2061 O O . GLY A 1 274 ? 1.925 10.684 -24.273 1.00 60.78 274 GLY A O 1
ATOM 2062 N N . ALA A 1 275 ? 2.480 11.539 -22.269 1.00 61.09 275 ALA A N 1
ATOM 2063 C CA . ALA A 1 275 ? 3.514 12.418 -22.797 1.00 61.09 275 ALA A CA 1
ATOM 2064 C C . ALA A 1 275 ? 4.795 11.602 -23.017 1.00 61.09 275 ALA A C 1
ATOM 2066 O O . ALA A 1 275 ? 5.353 11.042 -22.076 1.00 61.09 275 ALA A O 1
ATOM 2067 N N . VAL A 1 276 ? 5.231 11.503 -24.273 1.00 72.31 276 VAL A N 1
ATOM 2068 C CA . VAL A 1 276 ? 6.573 11.024 -24.613 1.00 72.31 276 VAL A CA 1
ATOM 2069 C C . VAL A 1 276 ? 7.408 12.261 -24.888 1.00 72.31 276 VAL A C 1
ATOM 2071 O O . VAL A 1 276 ? 7.209 12.923 -25.908 1.00 72.31 276 VAL A O 1
ATOM 2074 N N . GLU A 1 277 ? 8.322 12.584 -23.984 1.00 73.25 277 GLU A N 1
ATOM 2075 C CA . GLU A 1 277 ? 9.261 13.683 -24.180 1.00 73.25 277 GLU A CA 1
ATOM 2076 C C . GLU A 1 277 ? 10.626 13.101 -24.551 1.00 73.25 277 GLU A C 1
ATOM 2078 O O . GLU A 1 277 ? 11.061 12.092 -24.004 1.00 73.25 277 GLU A O 1
ATOM 2083 N N . SER A 1 278 ? 11.308 13.716 -25.516 1.00 74.81 278 SER A N 1
ATOM 2084 C CA . SER A 1 278 ? 12.669 13.330 -25.899 1.00 74.81 278 SER A CA 1
ATOM 2085 C C . SER A 1 278 ? 13.585 14.518 -25.626 1.00 74.81 278 SER A C 1
ATOM 2087 O O . SER A 1 278 ? 13.866 15.289 -26.546 1.00 74.81 278 SER A O 1
ATOM 2089 N N . PRO A 1 279 ? 14.000 14.739 -24.363 1.00 64.94 279 PRO A N 1
ATOM 2090 C CA . PRO A 1 279 ? 14.820 15.895 -24.004 1.00 64.94 279 PRO A CA 1
ATOM 2091 C C . PRO A 1 279 ? 16.156 15.917 -24.759 1.00 64.94 279 PRO A C 1
ATOM 2093 O O . PRO A 1 279 ? 16.730 16.984 -24.970 1.00 64.94 279 PRO A O 1
ATOM 2096 N N . GLN A 1 280 ? 16.650 14.749 -25.184 1.00 73.25 280 GLN A N 1
ATOM 2097 C CA . GLN A 1 280 ? 17.838 14.592 -26.026 1.00 73.25 280 GLN A CA 1
ATOM 2098 C C . GLN A 1 280 ? 17.598 13.497 -27.077 1.00 73.25 280 GLN A C 1
ATOM 2100 O O . GLN A 1 280 ? 16.634 12.736 -26.991 1.00 73.25 280 GLN A O 1
ATOM 2105 N N . ALA A 1 281 ? 18.468 13.412 -28.089 1.00 71.62 281 ALA A N 1
ATOM 2106 C CA . ALA A 1 281 ? 18.328 12.445 -29.186 1.00 71.62 281 ALA A CA 1
ATOM 2107 C C . ALA A 1 281 ? 18.439 10.973 -28.732 1.00 71.62 281 ALA A C 1
ATOM 2109 O O . ALA A 1 281 ? 17.991 10.069 -29.434 1.00 71.62 281 ALA A O 1
ATOM 2110 N N . ASP A 1 282 ? 19.053 10.741 -27.575 1.00 75.88 282 ASP A N 1
ATOM 2111 C CA . ASP A 1 282 ? 19.326 9.448 -26.950 1.00 75.88 282 ASP A CA 1
ATOM 2112 C C . ASP A 1 282 ? 18.617 9.273 -25.599 1.00 75.88 282 ASP A C 1
ATOM 2114 O O . ASP A 1 282 ? 18.904 8.304 -24.897 1.00 75.88 282 ASP A O 1
ATOM 2118 N N . HIS A 1 283 ? 17.709 10.188 -25.247 1.00 80.12 283 HIS A N 1
ATOM 2119 C CA . HIS A 1 283 ? 16.986 10.202 -23.982 1.00 80.12 283 HIS A CA 1
ATOM 2120 C C . HIS A 1 283 ? 15.492 10.398 -24.244 1.00 80.12 283 HIS A C 1
ATOM 2122 O O . HIS A 1 283 ? 15.086 11.394 -24.842 1.00 80.12 283 HIS A O 1
ATOM 2128 N N . THR A 1 284 ? 14.678 9.452 -23.787 1.00 83.44 284 THR A N 1
ATOM 2129 C CA . THR A 1 284 ? 13.217 9.496 -23.869 1.00 83.44 284 THR A CA 1
ATOM 2130 C C . THR A 1 284 ? 12.615 9.282 -22.489 1.00 83.44 284 THR A C 1
ATOM 2132 O O . THR A 1 284 ? 13.025 8.362 -21.792 1.00 83.44 284 THR A O 1
ATOM 2135 N N . VAL A 1 285 ? 11.620 10.083 -22.123 1.00 84.19 285 VAL A N 1
ATOM 2136 C CA . VAL A 1 285 ? 10.875 9.961 -20.866 1.00 84.19 285 VAL A CA 1
ATOM 2137 C C . VAL A 1 285 ? 9.386 9.788 -21.146 1.00 84.19 285 VAL A C 1
ATOM 2139 O O . VAL A 1 285 ? 8.853 10.361 -22.101 1.00 84.19 285 VAL A O 1
ATOM 2142 N N . PHE A 1 286 ? 8.719 8.953 -20.356 1.00 84.12 286 PHE A N 1
ATOM 2143 C CA . PHE A 1 286 ? 7.280 8.697 -20.449 1.00 84.12 286 PHE A CA 1
ATOM 2144 C C . PHE A 1 286 ? 6.745 8.102 -19.146 1.00 84.12 286 PHE A C 1
ATOM 2146 O O . PHE A 1 286 ? 7.494 7.507 -18.385 1.00 84.12 286 PHE A O 1
ATOM 2153 N N . ALA A 1 287 ? 5.436 8.192 -18.911 1.00 85.50 287 ALA A N 1
ATOM 2154 C CA . ALA A 1 287 ? 4.785 7.539 -17.775 1.00 85.50 287 ALA A CA 1
ATOM 2155 C C . ALA A 1 287 ? 3.984 6.305 -18.221 1.00 85.50 287 ALA A C 1
ATOM 2157 O O . ALA A 1 287 ? 3.243 6.356 -19.210 1.00 85.50 287 ALA A O 1
ATOM 2158 N N . ILE A 1 288 ? 4.092 5.204 -17.473 1.00 85.50 288 ILE A N 1
ATOM 2159 C CA . ILE A 1 288 ? 3.279 3.991 -17.657 1.00 85.50 288 ILE A CA 1
ATOM 2160 C C . ILE A 1 288 ? 2.390 3.737 -16.438 1.00 85.50 288 ILE A C 1
ATOM 2162 O O . ILE A 1 288 ? 2.818 3.989 -15.315 1.00 85.50 288 ILE A O 1
ATOM 2166 N N . PRO A 1 289 ? 1.179 3.183 -16.607 1.00 83.25 289 PRO A N 1
ATOM 2167 C CA . PRO A 1 289 ? 0.362 2.789 -15.465 1.00 83.25 289 PRO A CA 1
ATOM 2168 C C . PRO A 1 289 ? 1.046 1.672 -14.666 1.00 83.25 289 PRO A C 1
ATOM 2170 O O . PRO A 1 289 ? 1.566 0.711 -15.247 1.00 83.25 289 PRO A O 1
ATOM 2173 N N . GLY A 1 290 ? 1.013 1.764 -13.336 1.00 77.75 290 GLY A N 1
ATOM 2174 C CA . GLY A 1 290 ? 1.303 0.645 -12.438 1.00 77.75 290 GLY A CA 1
ATOM 2175 C C . GLY A 1 290 ? 0.386 -0.556 -12.710 1.00 77.75 290 GLY A C 1
ATOM 2176 O O . GLY A 1 290 ? -0.711 -0.419 -13.250 1.00 77.75 290 GLY A O 1
ATOM 2177 N N . ALA A 1 291 ? 0.849 -1.768 -12.398 1.00 68.44 291 ALA A N 1
ATOM 2178 C CA . ALA A 1 291 ? 0.034 -2.976 -12.521 1.00 68.44 291 ALA A CA 1
ATOM 2179 C C . ALA A 1 291 ? -0.621 -3.282 -11.170 1.00 68.44 291 ALA A C 1
ATOM 2181 O O . ALA A 1 291 ? 0.069 -3.612 -10.216 1.00 68.44 291 ALA A O 1
ATOM 2182 N N . ILE A 1 292 ? -1.935 -3.154 -11.037 1.00 61.78 292 ILE A N 1
ATOM 2183 C CA . ILE A 1 292 ? -2.588 -3.558 -9.787 1.00 61.78 292 ILE A CA 1
ATOM 2184 C C . ILE A 1 292 ? -2.715 -5.080 -9.776 1.00 61.78 292 ILE A C 1
ATOM 2186 O O . ILE A 1 292 ? -3.181 -5.669 -10.753 1.00 61.78 292 ILE A O 1
ATOM 2190 N N . SER A 1 293 ? -2.305 -5.707 -8.670 1.00 53.50 293 SER A N 1
ATOM 2191 C CA . SER A 1 293 ? -2.702 -7.080 -8.355 1.00 53.50 293 SER A CA 1
ATOM 2192 C C . SER A 1 293 ? -4.228 -7.149 -8.349 1.00 53.50 293 SER A C 1
ATOM 2194 O O . SER A 1 293 ? -4.879 -6.455 -7.565 1.00 53.50 293 SER A O 1
ATOM 2196 N N . GLN A 1 294 ? -4.808 -7.928 -9.268 1.00 50.75 294 GLN A N 1
ATOM 2197 C CA . GLN A 1 294 ? -6.240 -8.194 -9.235 1.00 50.75 294 GLN A CA 1
ATOM 2198 C C . GLN A 1 294 ? -6.554 -8.786 -7.860 1.00 50.75 294 GLN A C 1
ATOM 2200 O O . GLN A 1 294 ? -6.010 -9.829 -7.499 1.00 50.75 294 GLN A O 1
ATOM 2205 N N . GLY A 1 295 ? -7.431 -8.133 -7.091 1.00 42.94 295 GLY A N 1
ATOM 2206 C CA . GLY A 1 295 ? -8.064 -8.810 -5.963 1.00 42.94 295 GLY A CA 1
ATOM 2207 C C . GLY A 1 295 ? -8.677 -10.124 -6.458 1.00 42.94 295 GLY A C 1
ATOM 2208 O O . GLY A 1 295 ? -9.056 -10.215 -7.629 1.00 42.94 295 GLY A O 1
ATOM 2209 N N . MET A 1 296 ? -8.769 -11.134 -5.587 1.00 34.91 296 MET A N 1
ATOM 2210 C CA . MET A 1 296 ? -9.226 -12.494 -5.935 1.00 34.91 296 MET A CA 1
ATOM 2211 C C . MET A 1 296 ? -10.569 -12.549 -6.701 1.00 34.91 296 MET A C 1
ATOM 2213 O O . MET A 1 296 ? -10.861 -13.562 -7.327 1.00 34.91 296 MET A O 1
ATOM 2217 N N . ASP A 1 297 ? -11.346 -11.463 -6.713 1.00 40.31 297 ASP A N 1
ATOM 2218 C CA . ASP A 1 297 ? -12.634 -11.348 -7.402 1.00 40.31 297 ASP A CA 1
ATOM 2219 C C . ASP A 1 297 ? -12.557 -10.926 -8.885 1.00 40.31 297 ASP A C 1
ATOM 2221 O O . ASP A 1 297 ? -13.588 -10.840 -9.549 1.00 40.31 297 ASP A O 1
ATOM 2225 N N . GLY A 1 298 ? -11.374 -10.640 -9.446 1.00 45.75 298 GLY A N 1
ATOM 2226 C CA . GLY A 1 298 ? -11.181 -10.467 -10.898 1.00 45.75 298 GLY A CA 1
ATOM 2227 C C . GLY A 1 298 ? -11.923 -9.294 -11.573 1.00 45.75 298 GLY A C 1
ATOM 2228 O O . GLY A 1 298 ? -11.900 -9.188 -12.799 1.00 45.75 298 GLY A O 1
ATOM 2229 N N . GLN A 1 299 ? -12.580 -8.400 -10.819 1.00 44.28 299 GLN A N 1
ATOM 2230 C CA . GLN A 1 299 ? -13.485 -7.386 -11.389 1.00 44.28 299 GLN A CA 1
ATOM 2231 C C . GLN A 1 299 ? -12.881 -6.000 -11.688 1.00 44.28 299 GLN A C 1
ATOM 2233 O O . GLN A 1 299 ? -13.536 -5.210 -12.359 1.00 44.28 299 GLN A O 1
ATOM 2238 N N . ASN 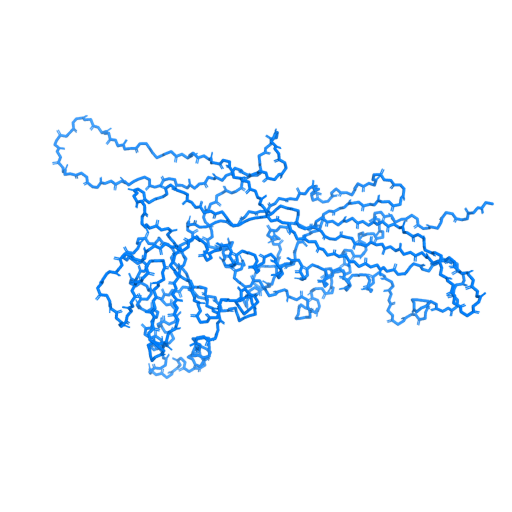A 1 300 ? -11.641 -5.685 -11.298 1.00 43.66 300 ASN A N 1
ATOM 2239 C CA . ASN A 1 300 ? -11.053 -4.353 -11.540 1.00 43.66 300 ASN A CA 1
ATOM 2240 C C . ASN A 1 300 ? -9.783 -4.419 -12.393 1.00 43.66 300 ASN A C 1
ATOM 2242 O O . ASN A 1 300 ? -8.667 -4.216 -11.918 1.00 43.66 300 ASN A O 1
ATOM 2246 N N . VAL A 1 301 ? -9.955 -4.683 -13.686 1.00 42.66 301 VAL A N 1
ATOM 2247 C CA . VAL A 1 301 ? -8.877 -4.585 -14.677 1.00 42.66 301 VAL A CA 1
ATOM 2248 C C . VAL A 1 301 ? -8.925 -3.188 -15.306 1.00 42.66 301 VAL A C 1
ATOM 2250 O O . VAL A 1 301 ? -9.545 -3.015 -16.351 1.00 42.66 301 VAL A O 1
ATOM 2253 N N . GLY A 1 302 ? -8.308 -2.164 -14.696 1.00 45.28 302 GLY A N 1
ATOM 2254 C CA . GLY A 1 302 ? -8.112 -0.911 -15.449 1.00 45.28 302 GLY A CA 1
ATOM 2255 C C . GLY A 1 302 ? -7.706 0.377 -14.734 1.00 45.28 302 GLY A C 1
ATOM 2256 O O . GLY A 1 302 ? -7.132 1.241 -15.392 1.00 45.28 302 GLY A O 1
ATOM 2257 N N . THR A 1 303 ? -7.960 0.561 -13.441 1.00 53.03 303 THR A N 1
ATOM 2258 C CA . THR A 1 303 ? -7.679 1.853 -12.784 1.00 53.03 303 THR A CA 1
ATOM 2259 C C . THR A 1 303 ? -6.353 1.815 -12.049 1.00 53.03 303 THR A C 1
ATOM 2261 O O . THR A 1 303 ? -6.325 1.430 -10.894 1.00 53.03 303 THR A O 1
ATOM 2264 N N . SER A 1 304 ? -5.258 2.193 -12.707 1.00 64.38 304 SER A N 1
ATOM 2265 C CA . SER A 1 304 ? -3.935 2.305 -12.076 1.00 64.38 304 SER A CA 1
ATOM 2266 C C . SER A 1 304 ? -3.950 3.246 -10.861 1.00 64.38 304 SER A C 1
ATOM 2268 O O . SER A 1 304 ? -4.423 4.373 -10.988 1.00 64.38 304 SER A O 1
ATOM 2270 N N . LEU A 1 305 ? -3.397 2.822 -9.713 1.00 67.50 305 LEU A N 1
ATOM 2271 C CA . LEU A 1 305 ? -3.315 3.649 -8.491 1.00 67.50 305 LEU A CA 1
ATOM 2272 C C . LEU A 1 305 ? -2.368 4.844 -8.661 1.00 67.50 305 LEU A C 1
ATOM 2274 O O . LEU A 1 305 ? -2.561 5.906 -8.079 1.00 67.50 305 LEU A O 1
ATOM 2278 N N . PHE A 1 306 ? -1.318 4.643 -9.449 1.00 81.88 306 PHE A N 1
ATOM 2279 C CA . PHE A 1 306 ? -0.274 5.614 -9.748 1.00 81.88 306 PHE A CA 1
ATOM 2280 C C . PHE A 1 306 ? 0.345 5.289 -11.101 1.00 81.88 306 PHE A C 1
ATOM 2282 O O . PHE A 1 306 ? 0.123 4.204 -11.642 1.00 81.88 306 PHE A O 1
ATOM 2289 N N . ASN A 1 307 ? 1.125 6.207 -11.659 1.00 87.00 307 ASN A N 1
ATOM 2290 C CA . ASN A 1 307 ? 1.951 5.883 -12.815 1.00 87.00 307 ASN A CA 1
ATOM 2291 C C . ASN A 1 307 ? 3.405 5.776 -12.364 1.00 87.00 307 ASN A C 1
ATOM 2293 O O . ASN A 1 307 ? 3.771 6.186 -11.267 1.00 87.00 307 ASN A O 1
ATOM 2297 N N . ILE A 1 308 ? 4.206 5.130 -13.190 1.00 88.00 308 ILE A N 1
ATOM 2298 C CA . ILE A 1 308 ? 5.636 4.982 -12.997 1.00 88.00 308 ILE A CA 1
ATOM 2299 C C . ILE A 1 308 ? 6.275 5.749 -14.140 1.00 88.00 308 ILE A C 1
ATOM 2301 O O . ILE A 1 308 ? 5.975 5.488 -15.309 1.00 88.00 308 ILE A O 1
ATOM 2305 N N . ASP A 1 309 ? 7.113 6.707 -13.786 1.00 89.69 309 ASP A N 1
ATOM 2306 C CA . ASP A 1 309 ? 7.926 7.445 -14.731 1.00 89.69 309 ASP A CA 1
ATOM 2307 C C . ASP A 1 309 ? 9.041 6.533 -15.229 1.00 89.69 309 ASP A C 1
ATOM 2309 O O . ASP A 1 309 ? 9.648 5.791 -14.458 1.00 89.69 309 ASP A O 1
ATOM 2313 N N . VAL A 1 310 ? 9.270 6.545 -16.534 1.00 88.62 310 VAL A N 1
ATOM 2314 C CA . VAL A 1 310 ? 10.262 5.712 -17.197 1.00 88.62 310 VAL A CA 1
ATOM 2315 C C . VAL A 1 310 ? 11.163 6.606 -18.020 1.00 88.62 310 VAL A C 1
ATOM 2317 O O . VAL A 1 310 ? 10.706 7.263 -18.956 1.00 88.62 310 VAL A O 1
ATOM 2320 N N . GLU A 1 311 ? 12.448 6.585 -17.699 1.00 89.69 311 GLU A N 1
ATOM 2321 C CA . GLU A 1 311 ? 13.493 7.215 -18.490 1.00 89.69 311 GLU A CA 1
ATOM 2322 C C . GLU A 1 311 ? 14.263 6.136 -19.248 1.00 89.69 311 GLU A C 1
ATOM 2324 O O . GLU A 1 311 ? 14.689 5.124 -18.691 1.00 89.69 311 GLU A O 1
ATOM 2329 N N . VAL A 1 312 ? 14.437 6.336 -20.549 1.00 88.25 312 VAL A N 1
ATOM 2330 C CA . VAL A 1 312 ? 15.198 5.440 -21.415 1.00 88.25 312 VAL A CA 1
ATOM 2331 C C . VAL A 1 312 ? 16.355 6.212 -22.009 1.00 88.25 312 VAL A C 1
ATOM 2333 O O . VAL A 1 312 ? 16.148 7.178 -22.742 1.00 88.25 312 VAL A O 1
ATOM 2336 N N . GLN A 1 313 ? 17.574 5.759 -21.719 1.00 88.12 313 GLN A N 1
ATOM 2337 C CA . GLN A 1 313 ? 18.794 6.361 -22.240 1.00 88.12 313 GLN A CA 1
ATOM 2338 C C . GLN A 1 313 ? 19.661 5.337 -22.968 1.00 88.12 313 GLN A C 1
ATOM 2340 O O . GLN A 1 313 ? 20.015 4.292 -22.414 1.00 88.12 313 GLN A O 1
ATOM 2345 N N . ARG A 1 314 ? 20.089 5.664 -24.190 1.00 85.44 314 ARG A N 1
ATOM 2346 C CA . ARG A 1 314 ? 21.058 4.841 -24.920 1.00 85.44 314 ARG A CA 1
ATOM 2347 C C . ARG A 1 314 ? 22.486 5.175 -24.501 1.00 85.44 314 ARG A C 1
ATOM 2349 O O . ARG A 1 314 ? 22.946 6.298 -24.662 1.00 85.44 314 ARG A O 1
ATOM 2356 N N . LYS A 1 315 ? 23.234 4.175 -24.034 1.00 86.50 315 LYS A N 1
ATOM 2357 C CA . LYS A 1 315 ? 24.644 4.310 -23.633 1.00 86.50 315 LYS A CA 1
ATOM 2358 C C . LYS A 1 315 ? 25.555 3.421 -24.474 1.00 86.50 315 LYS A C 1
ATOM 2360 O O . LYS A 1 315 ? 25.193 2.307 -24.847 1.00 86.50 315 LYS A O 1
ATOM 2365 N N . CYS A 1 316 ? 26.761 3.910 -24.753 1.00 85.69 316 CYS A N 1
ATOM 2366 C CA . CYS A 1 316 ? 27.837 3.138 -25.372 1.00 85.69 316 CYS A CA 1
ATOM 2367 C C . CYS A 1 316 ? 28.917 2.861 -24.325 1.00 85.69 316 CYS A C 1
ATOM 2369 O O . CYS A 1 316 ? 29.518 3.792 -23.795 1.00 85.69 316 CYS A O 1
ATOM 2371 N N . GLU A 1 317 ? 29.218 1.592 -24.077 1.00 86.19 317 GLU A N 1
ATOM 2372 C CA . GLU A 1 317 ? 30.321 1.176 -23.212 1.00 86.19 317 GLU A CA 1
ATOM 2373 C C . GLU A 1 317 ? 31.420 0.529 -24.063 1.00 86.19 317 GLU A C 1
ATOM 2375 O O . GLU A 1 317 ? 31.154 -0.195 -25.026 1.00 86.19 317 GLU A O 1
ATOM 2380 N N . THR A 1 318 ? 32.679 0.788 -23.714 1.00 86.50 318 THR A N 1
ATOM 2381 C CA . THR A 1 318 ? 33.827 0.118 -24.334 1.00 86.50 318 THR A CA 1
ATOM 2382 C C . THR A 1 318 ? 34.224 -1.060 -23.456 1.00 86.50 318 THR A C 1
ATOM 2384 O O . THR A 1 318 ? 34.595 -0.867 -22.303 1.00 86.50 318 THR A O 1
ATOM 2387 N N . VAL A 1 319 ? 34.139 -2.279 -23.989 1.00 83.12 319 VAL A N 1
ATOM 2388 C CA . VAL A 1 319 ? 34.439 -3.508 -23.247 1.00 83.12 319 VAL A CA 1
ATOM 2389 C C . VAL A 1 319 ? 35.626 -4.212 -23.888 1.00 83.12 319 VAL A C 1
ATOM 2391 O O . VAL A 1 319 ? 35.617 -4.500 -25.084 1.00 83.12 319 VAL A O 1
ATOM 2394 N N . THR A 1 320 ? 36.636 -4.529 -23.080 1.00 84.25 320 THR A N 1
ATOM 2395 C CA . THR A 1 320 ? 37.782 -5.335 -23.510 1.00 84.25 320 THR A CA 1
ATOM 2396 C C . THR A 1 320 ? 37.573 -6.780 -23.081 1.00 84.25 320 THR A C 1
ATOM 2398 O O . THR A 1 320 ? 37.479 -7.070 -21.890 1.00 84.25 320 THR A O 1
ATOM 2401 N N . ARG A 1 321 ? 37.511 -7.710 -24.040 1.00 78.44 321 ARG A N 1
ATOM 2402 C CA . ARG A 1 321 ? 37.383 -9.149 -23.769 1.00 78.44 321 ARG A CA 1
ATOM 2403 C C . ARG A 1 321 ? 38.397 -9.922 -24.605 1.00 78.44 321 ARG A C 1
ATOM 2405 O O . ARG A 1 321 ? 38.466 -9.735 -25.815 1.00 78.44 321 ARG A O 1
ATOM 2412 N N . ALA A 1 322 ? 39.195 -10.769 -23.952 1.00 82.62 322 ALA A N 1
ATOM 2413 C CA . ALA A 1 322 ? 40.253 -11.561 -24.594 1.00 82.62 322 ALA A CA 1
ATOM 2414 C C . ALA A 1 322 ? 41.209 -10.722 -25.477 1.00 82.62 322 ALA A C 1
ATOM 2416 O O . ALA A 1 322 ? 41.536 -11.102 -26.598 1.00 82.62 322 ALA A O 1
ATOM 2417 N N . GLY A 1 323 ? 41.612 -9.539 -24.994 1.00 86.44 323 GLY A N 1
ATOM 2418 C CA . GLY A 1 323 ? 42.538 -8.646 -25.704 1.00 86.44 323 GLY A CA 1
ATOM 2419 C C . GLY A 1 323 ? 41.933 -7.862 -26.875 1.00 86.44 323 GLY A C 1
ATOM 2420 O O . GLY A 1 323 ? 42.656 -7.124 -27.537 1.00 86.44 323 GLY A O 1
ATOM 2421 N N . ARG A 1 324 ? 40.622 -7.978 -27.135 1.00 80.94 324 ARG A N 1
ATOM 2422 C CA . ARG A 1 324 ? 39.909 -7.167 -28.132 1.00 80.94 324 ARG A CA 1
ATOM 2423 C C . ARG A 1 324 ? 38.998 -6.155 -27.455 1.00 80.94 324 ARG A C 1
ATOM 2425 O O . ARG A 1 324 ? 38.196 -6.520 -26.597 1.00 80.94 324 ARG A O 1
ATOM 2432 N N . THR A 1 325 ? 39.101 -4.903 -27.885 1.00 83.44 325 THR A N 1
ATOM 2433 C CA . THR A 1 325 ? 38.242 -3.802 -27.446 1.00 83.44 325 THR A CA 1
ATOM 2434 C C . THR A 1 325 ? 37.059 -3.674 -28.396 1.00 83.44 325 THR A C 1
ATOM 2436 O O . THR A 1 325 ? 37.244 -3.410 -29.583 1.00 83.44 325 THR A O 1
ATOM 2439 N N . VAL A 1 326 ? 35.845 -3.857 -27.883 1.00 82.75 326 VAL A N 1
ATOM 2440 C CA . VAL A 1 326 ? 34.598 -3.731 -28.648 1.00 82.75 326 VAL A CA 1
ATOM 2441 C C . VAL A 1 326 ? 33.681 -2.693 -28.008 1.00 82.75 326 VAL A C 1
ATOM 2443 O O . VAL A 1 326 ? 33.603 -2.584 -26.785 1.00 82.75 326 VAL A O 1
ATOM 2446 N N . LYS A 1 327 ? 32.977 -1.919 -28.839 1.00 83.06 327 LYS A N 1
ATOM 2447 C CA . LYS A 1 327 ? 31.913 -1.020 -28.378 1.00 83.06 327 LYS A CA 1
ATOM 2448 C C . LYS A 1 327 ? 30.610 -1.805 -28.264 1.00 83.06 327 LYS A C 1
ATOM 2450 O O . LYS A 1 327 ? 30.224 -2.478 -29.217 1.00 83.06 327 LYS A O 1
ATOM 2455 N N . ARG A 1 328 ? 29.942 -1.708 -27.117 1.00 81.88 328 ARG A N 1
ATOM 2456 C CA . ARG A 1 328 ? 28.617 -2.287 -26.868 1.00 81.88 328 ARG A CA 1
ATOM 2457 C C . ARG A 1 328 ? 27.627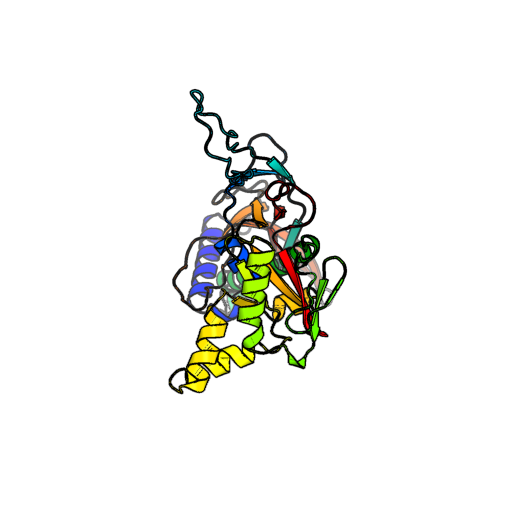 -1.170 -26.591 1.00 81.88 328 ARG A C 1
ATOM 2459 O O . ARG A 1 328 ? 27.948 -0.222 -25.877 1.00 81.88 328 ARG A O 1
ATOM 2466 N N . TRP A 1 329 ? 26.438 -1.299 -27.158 1.00 83.25 329 TRP A N 1
ATOM 2467 C CA . TRP A 1 329 ? 25.349 -0.352 -26.966 1.00 83.25 329 TRP A CA 1
ATOM 2468 C C . TRP A 1 329 ? 24.311 -0.960 -26.034 1.00 83.25 329 TRP A C 1
ATOM 2470 O O . TRP A 1 329 ? 23.997 -2.145 -26.138 1.00 83.25 329 TRP A O 1
ATOM 2480 N N . PHE A 1 330 ? 23.785 -0.151 -25.125 1.00 86.25 330 PHE A N 1
ATOM 2481 C CA . PHE A 1 330 ? 22.750 -0.543 -24.181 1.00 86.25 330 PHE A CA 1
ATOM 2482 C C . PHE A 1 330 ? 21.646 0.500 -24.171 1.00 86.25 330 PHE A C 1
ATOM 2484 O O . PHE A 1 330 ? 21.938 1.692 -24.186 1.00 86.25 330 PHE A O 1
ATOM 2491 N N . ASP A 1 331 ? 20.408 0.041 -24.071 1.00 87.06 331 ASP A N 1
ATOM 2492 C CA . ASP A 1 331 ? 19.298 0.877 -23.637 1.00 87.06 331 ASP A CA 1
ATOM 2493 C C . ASP A 1 331 ? 19.155 0.672 -22.126 1.00 87.06 331 ASP A C 1
ATOM 2495 O O . ASP A 1 331 ? 18.994 -0.457 -21.652 1.00 87.06 331 ASP A O 1
ATOM 2499 N N . VAL A 1 332 ? 19.314 1.751 -21.366 1.00 90.00 332 VAL A N 1
ATOM 2500 C CA . VAL A 1 332 ? 19.116 1.787 -19.916 1.00 90.00 332 VAL A CA 1
ATOM 2501 C C . VAL A 1 332 ? 17.704 2.271 -19.670 1.00 90.00 332 VAL A C 1
ATOM 2503 O O . VAL A 1 332 ? 17.346 3.329 -20.171 1.00 90.00 332 VAL A O 1
ATOM 2506 N N . TYR A 1 333 ? 16.933 1.495 -18.922 1.00 90.75 333 TYR A N 1
ATOM 2507 C CA . TYR A 1 333 ? 15.584 1.832 -18.506 1.00 90.75 333 TYR A CA 1
ATOM 2508 C C . TYR A 1 333 ? 15.633 2.113 -17.009 1.00 90.75 333 TYR A C 1
ATOM 2510 O O . TYR A 1 333 ? 16.021 1.232 -16.239 1.00 90.75 333 TYR A O 1
ATOM 2518 N N . ASP A 1 334 ? 15.275 3.326 -16.617 1.00 92.25 334 ASP A N 1
ATOM 2519 C CA . ASP A 1 334 ? 15.131 3.745 -15.230 1.00 92.25 334 ASP A CA 1
ATOM 2520 C C . ASP A 1 334 ? 13.652 3.972 -14.938 1.00 92.25 334 ASP A C 1
ATOM 2522 O O . ASP A 1 334 ? 12.964 4.659 -15.686 1.00 92.25 334 ASP A O 1
ATOM 2526 N N . PHE A 1 335 ? 13.152 3.333 -13.891 1.00 92.38 335 PHE A N 1
ATOM 2527 C CA . PHE A 1 335 ? 11.765 3.406 -13.465 1.00 92.38 335 PHE A CA 1
ATOM 2528 C C . PHE A 1 335 ? 11.722 4.131 -12.141 1.00 92.38 335 PHE A C 1
ATOM 2530 O O . PHE A 1 335 ? 12.422 3.731 -11.215 1.00 92.38 335 PHE A O 1
ATOM 2537 N N . THR A 1 336 ? 10.856 5.127 -12.030 1.00 92.44 336 THR A N 1
ATOM 2538 C CA . THR A 1 336 ? 10.729 5.948 -10.836 1.00 92.44 336 THR A CA 1
ATOM 2539 C C . THR A 1 336 ? 9.257 6.156 -10.492 1.00 92.44 336 THR A C 1
ATOM 2541 O O . THR A 1 336 ? 8.449 6.566 -11.320 1.00 92.44 336 THR A O 1
ATOM 2544 N N . LEU A 1 337 ? 8.895 5.880 -9.243 1.00 91.62 337 LEU A N 1
ATOM 2545 C CA . LEU A 1 337 ? 7.699 6.409 -8.597 1.00 91.62 337 LEU A CA 1
ATOM 2546 C C . LEU A 1 337 ? 8.162 7.592 -7.737 1.00 91.62 337 LEU A C 1
ATOM 2548 O O . LEU A 1 337 ? 8.663 7.368 -6.629 1.00 91.62 337 LEU A O 1
ATOM 2552 N N . PRO A 1 338 ? 8.089 8.832 -8.252 1.00 86.25 338 PRO A N 1
ATOM 2553 C CA . PRO A 1 338 ? 8.906 9.922 -7.724 1.00 86.25 338 PRO A CA 1
ATOM 2554 C C . PRO A 1 338 ? 8.382 10.463 -6.400 1.00 86.25 338 PRO A C 1
ATOM 2556 O O . PRO A 1 338 ? 9.177 10.790 -5.522 1.00 86.25 338 PRO A O 1
ATOM 2559 N N . TYR A 1 339 ? 7.059 10.553 -6.255 1.00 90.50 339 TYR A N 1
ATOM 2560 C CA . TYR A 1 339 ? 6.426 11.130 -5.079 1.00 90.50 339 TYR A CA 1
ATOM 2561 C C . TYR A 1 339 ? 5.224 10.297 -4.674 1.00 90.50 339 TYR A C 1
ATOM 2563 O O . TYR A 1 339 ? 4.218 10.249 -5.383 1.00 90.50 339 TYR A O 1
ATOM 2571 N N . PHE A 1 340 ? 5.308 9.670 -3.511 1.00 93.81 340 PHE A N 1
ATOM 2572 C CA . PHE A 1 340 ? 4.172 9.020 -2.878 1.00 93.81 340 PHE A CA 1
ATOM 2573 C C . PHE A 1 340 ? 4.282 9.078 -1.359 1.00 93.81 340 PHE A C 1
ATOM 2575 O O . PHE A 1 340 ? 5.365 9.280 -0.807 1.00 93.81 340 PHE A O 1
ATOM 2582 N N . ASP A 1 341 ? 3.150 8.950 -0.679 1.00 95.38 341 ASP A N 1
ATOM 2583 C CA . ASP A 1 341 ? 3.099 8.850 0.776 1.00 95.38 341 ASP A CA 1
ATOM 2584 C C . ASP A 1 341 ? 1.759 8.281 1.244 1.00 95.38 341 ASP A C 1
ATOM 2586 O O . ASP A 1 341 ? 0.767 8.276 0.505 1.00 95.38 341 ASP A O 1
ATOM 2590 N N . LEU A 1 342 ? 1.747 7.835 2.498 1.00 94.44 342 LEU A N 1
ATOM 2591 C CA . LEU A 1 342 ? 0.525 7.577 3.236 1.00 94.44 342 LEU A CA 1
ATOM 2592 C C . LEU A 1 342 ? 0.267 8.802 4.102 1.00 94.44 342 LEU A C 1
ATOM 2594 O O . LEU A 1 342 ? 1.084 9.173 4.944 1.00 94.44 342 LEU A O 1
ATOM 2598 N N . LEU A 1 343 ? -0.864 9.441 3.867 1.00 92.81 343 LEU A N 1
ATOM 2599 C CA . LEU A 1 343 ? -1.286 10.651 4.548 1.00 92.81 343 LEU A CA 1
ATOM 2600 C C . LEU A 1 343 ? -2.241 10.272 5.673 1.00 92.81 343 LEU A C 1
ATOM 2602 O O . LEU A 1 343 ? -2.996 9.310 5.543 1.00 92.81 343 LEU A O 1
ATOM 2606 N N . HIS A 1 344 ? -2.191 11.016 6.771 1.00 90.31 344 HIS A N 1
ATOM 2607 C CA . HIS A 1 344 ? -3.010 10.791 7.960 1.00 90.31 344 HIS A CA 1
ATOM 2608 C C . HIS A 1 344 ? -3.865 12.027 8.222 1.00 90.31 344 HIS A C 1
ATOM 2610 O O . HIS A 1 344 ? -3.352 13.142 8.110 1.00 90.31 344 HIS A O 1
ATOM 2616 N N . ASP A 1 345 ? -5.151 11.830 8.520 1.00 82.12 345 ASP A N 1
ATOM 2617 C CA . ASP A 1 345 ? -6.071 12.923 8.848 1.00 82.12 345 ASP A CA 1
ATOM 2618 C C . ASP A 1 345 ? -5.701 13.528 10.219 1.00 82.12 345 ASP A C 1
ATOM 2620 O O . ASP A 1 345 ? -5.862 12.860 11.247 1.00 82.12 345 ASP A O 1
ATOM 2624 N N . PRO A 1 346 ? -5.230 14.789 10.281 1.00 62.16 346 PRO A N 1
ATOM 2625 C CA . PRO A 1 346 ? -4.847 15.409 11.543 1.00 62.16 346 PRO A CA 1
ATOM 2626 C C . PRO A 1 346 ? -6.037 15.930 12.367 1.00 62.16 346 PRO A C 1
ATOM 2628 O O . PRO A 1 346 ? -5.838 16.294 13.527 1.00 62.16 346 PRO A O 1
ATOM 2631 N N . TYR A 1 347 ? -7.244 16.026 11.795 1.00 57.53 347 TYR A N 1
ATOM 2632 C CA . TYR A 1 347 ? -8.308 16.895 12.314 1.00 57.53 347 TYR A CA 1
ATOM 2633 C C . TYR A 1 347 ? -9.554 16.165 12.822 1.00 57.53 347 TYR A C 1
ATOM 2635 O O . TYR A 1 347 ? -10.295 16.727 13.630 1.00 57.53 347 TYR A O 1
ATOM 2643 N N . ARG A 1 348 ? -9.786 14.907 12.433 1.00 56.56 348 ARG A N 1
ATOM 2644 C CA . ARG A 1 348 ? -11.103 14.279 12.640 1.00 56.56 348 ARG A CA 1
ATOM 2645 C C . ARG A 1 348 ? -11.520 13.999 14.085 1.00 56.56 348 ARG A C 1
ATOM 2647 O O . ARG A 1 348 ? -12.681 13.675 14.325 1.00 56.56 348 ARG A O 1
ATOM 2654 N N . LEU A 1 349 ? -10.616 14.059 15.062 1.00 51.19 349 LEU A N 1
ATOM 2655 C CA . LEU A 1 349 ? -10.895 13.499 16.388 1.00 51.19 349 LEU A CA 1
ATOM 2656 C C . LEU A 1 349 ? -10.551 14.441 17.542 1.00 51.19 349 LEU A C 1
ATOM 2658 O O . LEU A 1 349 ? -9.989 13.988 18.523 1.00 51.19 349 LEU A O 1
ATOM 2662 N N . GLY A 1 350 ? -10.904 15.732 17.436 1.00 47.09 350 GLY A N 1
ATOM 2663 C CA . GLY A 1 350 ? -11.313 16.634 18.541 1.00 47.09 350 GLY A CA 1
ATOM 2664 C C . GLY A 1 350 ? -10.618 16.558 19.920 1.00 47.09 350 GLY A C 1
ATOM 2665 O O . GLY A 1 350 ? -11.234 16.929 20.916 1.00 47.09 350 GLY A O 1
ATOM 2666 N N . GLY A 1 351 ? -9.381 16.066 20.011 1.00 48.69 351 GLY A N 1
ATOM 2667 C CA . GLY A 1 351 ? -8.758 15.644 21.267 1.00 48.69 351 GLY A CA 1
ATOM 2668 C C . GLY A 1 351 ? -7.867 14.407 21.086 1.00 48.69 351 GLY A C 1
ATOM 2669 O O . GLY A 1 351 ? -8.347 13.285 21.096 1.00 48.69 351 GLY A O 1
ATOM 2670 N N . SER A 1 352 ? -6.569 14.664 20.917 1.00 49.91 352 SER A N 1
ATOM 2671 C CA . SER A 1 352 ? -5.329 13.853 20.989 1.00 49.91 352 SER A CA 1
ATOM 2672 C C . SER A 1 352 ? -5.262 12.309 21.122 1.00 49.91 352 SER A C 1
ATOM 2674 O O . SER A 1 352 ? -4.135 11.828 21.223 1.00 49.91 352 SER A O 1
ATOM 2676 N N . THR A 1 353 ? -6.323 11.496 21.154 1.00 54.47 353 THR A N 1
ATOM 2677 C CA . THR A 1 353 ? -6.185 10.042 21.430 1.00 54.47 353 THR A CA 1
ATOM 2678 C C . THR A 1 353 ? -6.619 9.114 20.306 1.00 54.47 353 THR A C 1
ATOM 2680 O O . THR A 1 353 ? -6.019 8.052 20.158 1.00 54.47 353 THR A O 1
ATOM 2683 N N . ASN A 1 354 ? -7.592 9.493 19.480 1.00 62.53 354 ASN A N 1
ATOM 2684 C CA . ASN A 1 354 ? -8.101 8.584 18.457 1.00 62.53 354 ASN A CA 1
ATOM 2685 C C . ASN A 1 354 ? -7.437 8.928 17.118 1.00 62.53 354 ASN A C 1
ATOM 2687 O O . ASN A 1 354 ? -7.671 9.997 16.568 1.00 62.53 354 ASN A O 1
ATOM 2691 N N . THR A 1 355 ? -6.587 8.046 16.593 1.00 70.00 355 THR A N 1
ATOM 2692 C CA . THR A 1 355 ? -5.925 8.257 15.289 1.00 70.00 355 THR A CA 1
ATOM 2693 C C . THR A 1 355 ? -6.614 7.506 14.152 1.00 70.00 355 THR A C 1
ATOM 2695 O O . THR A 1 355 ? -6.187 7.614 13.007 1.00 70.00 355 THR A O 1
ATOM 2698 N N . GLY A 1 356 ? -7.643 6.707 14.458 1.00 87.88 356 GLY A N 1
ATOM 2699 C CA . GLY A 1 356 ? -8.292 5.814 13.498 1.00 87.88 356 GLY A CA 1
ATOM 2700 C C . GLY A 1 356 ? -7.395 4.672 13.001 1.00 87.88 356 GLY A C 1
ATOM 2701 O O . GLY A 1 356 ? -7.770 3.971 12.070 1.00 87.88 356 GLY A O 1
ATOM 2702 N N . VAL A 1 357 ? -6.237 4.446 13.630 1.00 94.12 357 VAL A N 1
ATOM 2703 C CA . VAL A 1 357 ? -5.359 3.298 13.374 1.00 94.12 357 VAL A CA 1
ATOM 2704 C C . VAL A 1 357 ? -5.019 2.644 14.708 1.00 94.12 357 VAL A C 1
ATOM 2706 O O . VAL A 1 357 ? -4.383 3.260 15.561 1.00 94.12 357 VAL A O 1
ATOM 2709 N N . LEU A 1 358 ? -5.407 1.388 14.892 1.00 94.62 358 LEU A N 1
ATOM 2710 C CA . LEU A 1 358 ? -5.039 0.581 16.052 1.00 94.62 358 LEU A CA 1
ATOM 2711 C C . LEU A 1 358 ? -3.996 -0.443 15.647 1.00 94.62 358 LEU A C 1
ATOM 2713 O O . LEU A 1 358 ? -4.198 -1.198 14.698 1.00 94.62 358 LEU A O 1
ATOM 2717 N N . LYS A 1 359 ? -2.899 -0.493 16.400 1.00 95.50 359 LYS A N 1
ATOM 2718 C CA . LYS A 1 359 ? -1.885 -1.536 16.277 1.00 95.50 359 LYS A CA 1
ATOM 2719 C C . LYS A 1 359 ? -2.157 -2.636 17.297 1.00 95.50 359 LYS A C 1
ATOM 2721 O O . LYS A 1 359 ? -2.218 -2.373 18.501 1.00 95.50 359 LYS A O 1
ATOM 2726 N N . VAL A 1 360 ? -2.267 -3.866 16.808 1.00 95.56 360 VAL A N 1
ATOM 2727 C CA . VAL A 1 360 ? -2.525 -5.058 17.615 1.00 95.56 360 VAL A CA 1
ATOM 2728 C C . VAL A 1 360 ? -1.341 -6.008 17.488 1.00 95.56 360 VAL A C 1
ATOM 2730 O O . VAL A 1 360 ? -0.930 -6.336 16.381 1.00 95.56 360 VAL A O 1
ATOM 2733 N N . THR A 1 361 ? -0.770 -6.443 18.610 1.00 95.75 361 THR A N 1
ATOM 2734 C CA . THR A 1 361 ? 0.411 -7.316 18.632 1.00 95.75 361 THR A CA 1
ATOM 2735 C C . THR A 1 361 ? 0.115 -8.635 19.335 1.00 95.75 361 THR A C 1
ATOM 2737 O O . THR A 1 361 ? -0.423 -8.655 20.441 1.00 95.75 361 THR A O 1
ATOM 2740 N N . LYS A 1 362 ? 0.520 -9.749 18.733 1.00 95.50 362 LYS A N 1
ATOM 2741 C CA . LYS A 1 362 ? 0.495 -11.075 19.351 1.00 95.50 362 LYS A CA 1
ATOM 2742 C C . LYS A 1 362 ? 1.662 -11.252 20.316 1.00 95.50 362 LYS A C 1
ATOM 2744 O O . LYS A 1 362 ? 2.812 -11.042 19.926 1.00 95.50 362 LYS A O 1
ATOM 2749 N N . VAL A 1 363 ? 1.362 -11.663 21.551 1.00 93.38 363 VAL A N 1
ATOM 2750 C CA . VAL A 1 363 ? 2.352 -11.931 22.615 1.00 93.38 363 VAL A CA 1
ATOM 2751 C C . VAL A 1 363 ? 2.298 -13.351 23.147 1.00 93.38 363 VAL A C 1
ATOM 2753 O O . VAL A 1 363 ? 1.193 -13.950 23.167 1.00 93.38 363 VAL A O 1
#

Radius of gyration: 25.69 Å; chains: 1; bounding box: 80×58×74 Å

Organism: NCBI:txid2791026

pLDDT: mean 81.37, std 14.91, range [28.28, 96.75]

Foldseek 3Di:
DDPPPDQCDPVLVVLLQVLLVVCCVVPVPVQAAQQLVVVVLAVLAPKDWAQDPPDPLQKIWIWFFAPPPFDDDDDDPDPDDDTDDRDRDTDIDGFDDKDKDKDKDFDDDPPDVPDPCVVPPAHPSNVVSVVVSNRLNVRSLVVSLQQVLVLVVLQFFQQDPPCPQVWDTDGSEIEHELVSLALVVLVVVVVSCVSLPQPAKAKEEQCLSVHVVRLVVLVVVCVPPVSVVSNVSVVSHHYTYRNPSCVSNVVHQKMKIARSHFKDKDAGDPDDAPDWDAPDSFKIKHKAARDHNPDPVNDDDDDGPYIKIKMWGKDWDWDADPNDTDIIIMIMIMIMRGGIHMDGDPRRDPDRGRSRMGMYGYD